Protein AF-A0A0G3HEI2-F1 (afdb_monomer)

Mean predicted aligned error: 4.1 Å

Organism: NCBI:txid1072256

Radius of gyration: 17.7 Å; Cα contacts (8 Å, |Δi|>4): 297; chains: 1; bounding box: 46×32×52 Å

Sequence (220 aa):
MDIRAEVWSPLQNAAVWLTAWLYGHESTDELVDAWRQLGYSTPVEVLAAVRDVELSSPPVVRLVLSGPGHPSGLPGGRREAIVVGERLVLCPEWEVVELDTELPAPEWLSPGDADRLLTEATNRAADLIEATGYRSTALGNPRLTVGTLTDFYGIPGLPSSVPPRAAKLFARADVVAAIIETVTEKMGDHSVDPQLLALWRHIRIARMAGVTYAAVEFAR

Solvent-accessible surface area (backbone atoms only — not comparable to full-atom values): 12373 Å² total; per-residue (Å²): 130,72,64,60,74,61,50,54,61,69,64,56,52,47,46,45,35,50,38,34,35,76,60,64,74,40,51,71,66,58,40,48,53,43,30,43,66,62,72,39,80,76,62,66,66,55,59,50,57,59,67,71,49,68,84,84,61,78,48,33,39,38,50,47,70,38,55,89,98,38,88,52,74,43,75,95,75,47,50,52,35,36,35,43,48,90,39,44,31,38,32,76,94,66,48,76,42,74,58,93,63,85,60,73,82,73,89,81,48,51,51,67,56,29,46,47,53,36,49,54,50,50,52,53,30,49,53,56,45,52,72,73,66,67,80,83,77,82,56,93,54,59,68,60,56,31,47,58,44,27,56,58,68,45,57,76,51,74,56,93,80,58,47,69,65,29,54,53,36,43,54,50,35,36,46,54,31,20,47,50,46,40,39,50,68,74,58,62,50,67,92,56,44,77,48,54,61,65,42,36,59,36,34,46,48,24,50,31,24,19,36,31,49,38,27,43,57,55,73,106

InterPro domains:
  IPR059805 Rv1486c-like protein, C-terminal domain [PF27076] (112-208)
  IPR059812 Rv1486c-like protein, N-terminal domain [PF27075] (14-94)

Structure (mmCIF, N/CA/C/O backbone):
data_AF-A0A0G3HEI2-F1
#
_entry.id   AF-A0A0G3HEI2-F1
#
loop_
_atom_site.group_PDB
_atom_site.id
_atom_site.type_symbol
_atom_site.label_atom_id
_atom_site.label_alt_id
_atom_site.label_comp_id
_atom_site.label_asym_id
_atom_site.label_entity_id
_atom_site.label_seq_id
_atom_site.pdbx_PDB_ins_code
_atom_site.Cartn_x
_atom_site.Cartn_y
_atom_site.Cartn_z
_atom_site.occupancy
_atom_site.B_iso_or_equiv
_atom_site.auth_seq_id
_atom_site.auth_comp_id
_atom_site.auth_asym_id
_atom_site.auth_atom_id
_atom_site.pdbx_PDB_model_num
ATOM 1 N N . MET A 1 1 ? -7.561 -15.287 10.815 1.00 66.19 1 MET A N 1
ATOM 2 C CA . MET A 1 1 ? -7.371 -14.411 9.641 1.00 66.19 1 MET A CA 1
ATOM 3 C C . MET A 1 1 ? -6.230 -13.491 10.000 1.00 66.19 1 MET A C 1
ATOM 5 O O . MET A 1 1 ? -6.292 -12.930 11.081 1.00 66.19 1 MET A O 1
ATOM 9 N N . ASP A 1 2 ? -5.185 -13.415 9.182 1.00 82.31 2 ASP A N 1
ATOM 10 C CA . ASP A 1 2 ? -4.073 -12.498 9.445 1.00 82.31 2 ASP A CA 1
ATOM 11 C C . ASP A 1 2 ? -4.504 -11.079 9.049 1.00 82.31 2 ASP A C 1
ATOM 13 O O . ASP A 1 2 ? -4.571 -10.757 7.864 1.00 82.31 2 ASP A O 1
ATOM 17 N N . ILE A 1 3 ? -4.876 -10.261 10.040 1.00 83.88 3 ILE A N 1
ATOM 18 C CA . ILE A 1 3 ? -5.361 -8.891 9.823 1.00 83.88 3 ILE A CA 1
ATOM 19 C C . ILE A 1 3 ? -4.270 -8.020 9.208 1.00 83.88 3 ILE A C 1
ATOM 21 O O . ILE A 1 3 ? -4.571 -7.163 8.375 1.00 83.88 3 ILE A O 1
ATOM 25 N N . ARG A 1 4 ? -3.003 -8.244 9.575 1.00 86.56 4 ARG A N 1
ATOM 26 C CA . ARG A 1 4 ? -1.889 -7.433 9.082 1.00 86.56 4 ARG A CA 1
ATOM 27 C C . ARG A 1 4 ? -1.785 -7.525 7.564 1.00 86.56 4 ARG A C 1
ATOM 29 O O . ARG A 1 4 ? -1.674 -6.494 6.906 1.00 86.56 4 ARG A O 1
ATOM 36 N N . ALA A 1 5 ? -1.925 -8.731 7.017 1.00 85.94 5 ALA A N 1
ATOM 37 C CA . ALA A 1 5 ? -1.907 -8.982 5.576 1.00 85.94 5 ALA A CA 1
ATOM 38 C C . ALA A 1 5 ? -3.051 -8.286 4.798 1.00 85.94 5 ALA A C 1
ATOM 40 O O . ALA A 1 5 ? -3.003 -8.201 3.573 1.00 85.94 5 ALA A O 1
ATOM 41 N N . GLU A 1 6 ? -4.090 -7.784 5.475 1.00 88.00 6 GLU A N 1
ATOM 42 C CA . GLU A 1 6 ? -5.213 -7.068 4.848 1.00 88.00 6 GLU A CA 1
ATOM 43 C C . GLU A 1 6 ? -5.008 -5.548 4.786 1.00 88.00 6 GLU A C 1
ATOM 45 O O . GLU A 1 6 ? -5.611 -4.869 3.945 1.00 88.00 6 GLU A O 1
ATOM 50 N N . VAL A 1 7 ? -4.182 -5.009 5.689 1.00 86.62 7 VAL A N 1
ATOM 51 C CA . VAL A 1 7 ? -4.026 -3.562 5.923 1.00 86.62 7 VAL A CA 1
ATOM 52 C C . VAL A 1 7 ? -2.621 -3.044 5.612 1.00 86.62 7 VAL A C 1
ATOM 54 O O . VAL A 1 7 ? -2.426 -1.839 5.414 1.00 86.62 7 VAL A O 1
ATOM 57 N N . TRP A 1 8 ? -1.637 -3.933 5.524 1.00 90.31 8 TRP A N 1
ATOM 58 C CA . TRP A 1 8 ? -0.253 -3.585 5.247 1.00 90.31 8 TRP A CA 1
ATOM 59 C C . TRP A 1 8 ? 0.367 -4.525 4.213 1.00 90.31 8 TRP A C 1
ATOM 61 O O . TRP A 1 8 ? 0.097 -5.722 4.196 1.00 90.31 8 TRP A O 1
ATOM 71 N N . SER A 1 9 ? 1.196 -3.944 3.345 1.00 91.62 9 SER A N 1
ATOM 72 C CA . SER A 1 9 ? 1.938 -4.650 2.305 1.00 91.62 9 SER A CA 1
ATOM 73 C C . SER A 1 9 ? 3.339 -4.037 2.192 1.00 91.62 9 SER A C 1
ATOM 75 O O . SER A 1 9 ? 3.450 -2.866 1.802 1.00 91.62 9 SER A O 1
ATOM 77 N N . PRO A 1 10 ? 4.415 -4.794 2.486 1.00 92.81 10 PRO A N 1
ATOM 78 C CA . PRO A 1 10 ? 5.785 -4.326 2.277 1.00 92.81 10 PRO A CA 1
ATOM 79 C C . PRO A 1 10 ? 6.090 -4.114 0.788 1.00 92.81 10 PRO A C 1
ATOM 81 O O . PRO A 1 10 ? 6.984 -3.341 0.434 1.00 92.81 10 PRO A O 1
ATOM 84 N N . LEU A 1 11 ? 5.313 -4.748 -0.099 1.00 94.56 11 LEU A N 1
ATOM 85 C CA . LEU A 1 11 ? 5.426 -4.595 -1.545 1.00 94.56 11 LEU A CA 1
ATOM 86 C C . LEU A 1 11 ? 5.140 -3.157 -2.009 1.00 94.56 11 LEU A C 1
ATOM 88 O O . LEU A 1 11 ? 5.678 -2.730 -3.028 1.00 94.56 11 LEU A O 1
ATOM 92 N N . GLN A 1 12 ? 4.379 -2.369 -1.235 1.00 95.50 12 GLN A N 1
ATOM 93 C CA . GLN A 1 12 ? 4.238 -0.930 -1.478 1.00 95.50 12 GLN A CA 1
ATOM 94 C C . GLN A 1 12 ? 5.598 -0.229 -1.473 1.00 95.50 12 GLN A C 1
ATOM 96 O O . GLN A 1 12 ? 5.935 0.454 -2.438 1.00 95.50 12 GLN A O 1
ATOM 101 N N . ASN A 1 13 ? 6.371 -0.377 -0.393 1.00 95.38 13 ASN A N 1
ATOM 102 C CA . ASN A 1 13 ? 7.662 0.296 -0.269 1.00 95.38 13 ASN A CA 1
ATOM 103 C C . ASN A 1 13 ? 8.621 -0.238 -1.335 1.00 95.38 13 ASN A C 1
ATOM 105 O O . ASN A 1 13 ? 9.282 0.553 -2.006 1.00 95.38 13 ASN A O 1
ATOM 109 N N . ALA A 1 14 ? 8.614 -1.554 -1.569 1.00 95.94 14 ALA A N 1
ATOM 110 C CA . ALA A 1 14 ? 9.405 -2.172 -2.626 1.00 95.94 14 ALA A CA 1
ATOM 111 C C . ALA A 1 14 ? 9.105 -1.572 -4.012 1.00 95.94 14 ALA A C 1
ATOM 113 O O . ALA A 1 14 ? 10.042 -1.304 -4.761 1.00 95.94 14 ALA A O 1
ATOM 114 N N . ALA A 1 15 ? 7.834 -1.294 -4.328 1.00 96.75 15 ALA A N 1
ATOM 115 C CA . ALA A 1 15 ? 7.426 -0.661 -5.581 1.00 96.75 15 ALA A CA 1
ATOM 116 C C . ALA A 1 15 ? 7.916 0.787 -5.704 1.00 96.75 15 ALA A C 1
ATOM 118 O O . ALA A 1 15 ? 8.363 1.192 -6.777 1.00 96.75 15 ALA A O 1
ATOM 119 N N . VAL A 1 16 ? 7.867 1.575 -4.624 1.00 97.25 16 VAL A N 1
ATOM 120 C CA . VAL A 1 16 ? 8.377 2.959 -4.643 1.00 97.25 16 VAL A CA 1
ATOM 121 C C . VAL A 1 16 ? 9.889 2.967 -4.872 1.00 97.25 16 VAL A C 1
ATOM 123 O O . VAL A 1 16 ? 10.357 3.701 -5.740 1.00 97.25 16 VAL A O 1
ATOM 126 N N . TRP A 1 17 ? 10.632 2.111 -4.163 1.00 97.50 17 TRP A N 1
ATOM 127 C CA . TRP A 1 17 ? 12.075 1.933 -4.358 1.00 97.50 17 TRP A CA 1
ATOM 128 C C . TRP A 1 17 ? 12.414 1.471 -5.779 1.00 97.50 17 TRP A C 1
ATOM 130 O O . TRP A 1 17 ? 13.275 2.069 -6.422 1.00 97.50 17 TRP A O 1
ATOM 140 N N . LEU A 1 18 ? 11.691 0.475 -6.305 1.00 96.38 18 LEU A N 1
ATOM 141 C CA . LEU A 1 18 ? 11.867 -0.001 -7.681 1.00 96.38 18 LEU A CA 1
ATOM 142 C C . LEU A 1 18 ? 11.698 1.131 -8.688 1.00 96.38 18 LEU A C 1
ATOM 144 O O . LEU A 1 18 ? 12.471 1.248 -9.634 1.00 96.38 18 LEU A O 1
ATOM 148 N N . THR A 1 19 ? 10.678 1.962 -8.486 1.00 95.94 19 THR A N 1
ATOM 149 C CA . THR A 1 19 ? 10.373 3.035 -9.427 1.00 95.94 19 THR A CA 1
ATOM 150 C C . THR A 1 19 ? 11.408 4.150 -9.369 1.00 95.94 19 THR A C 1
ATOM 152 O O . THR A 1 19 ? 11.822 4.646 -10.413 1.00 95.94 19 THR A O 1
ATOM 155 N N . ALA A 1 20 ? 11.860 4.518 -8.169 1.00 96.75 20 ALA A N 1
ATOM 156 C CA . ALA A 1 20 ? 12.921 5.503 -7.995 1.00 96.75 20 ALA A CA 1
ATOM 157 C C . ALA A 1 20 ? 14.222 5.042 -8.679 1.00 96.75 20 ALA A C 1
ATOM 159 O O . ALA A 1 20 ? 14.828 5.808 -9.427 1.00 96.75 20 ALA A O 1
ATOM 160 N N . TRP A 1 21 ? 14.594 3.768 -8.515 1.00 96.56 21 TRP A N 1
ATOM 161 C CA . TRP A 1 21 ? 15.732 3.156 -9.207 1.00 96.56 21 TRP A CA 1
ATOM 162 C C . TRP A 1 21 ? 15.560 3.115 -10.730 1.00 96.56 21 TRP A C 1
ATOM 164 O O . TRP A 1 21 ? 16.489 3.458 -11.462 1.00 96.56 21 TRP A O 1
ATOM 174 N N . LEU A 1 22 ? 14.375 2.738 -11.224 1.00 95.06 22 LEU A N 1
ATOM 175 C CA . LEU A 1 22 ? 14.096 2.632 -12.661 1.00 95.06 22 LEU A CA 1
ATOM 176 C C . LEU A 1 22 ? 14.289 3.971 -13.388 1.00 95.06 22 LEU A C 1
ATOM 178 O O . LEU A 1 22 ? 14.790 3.994 -14.509 1.00 95.06 22 LEU A O 1
ATOM 182 N N . TYR A 1 23 ? 13.939 5.078 -12.731 1.00 94.38 23 TYR A N 1
ATOM 183 C CA . TYR A 1 23 ? 14.140 6.435 -13.247 1.00 94.38 23 TYR A CA 1
ATOM 184 C C . TYR A 1 23 ? 15.470 7.078 -12.813 1.00 94.38 23 TYR A C 1
ATOM 186 O O . TYR A 1 23 ? 15.709 8.245 -13.110 1.00 94.38 23 TYR A O 1
ATOM 194 N N . GLY A 1 24 ? 16.358 6.333 -12.148 1.00 94.81 24 GLY A N 1
ATOM 195 C CA . GLY A 1 24 ? 17.711 6.782 -11.809 1.00 94.81 24 GLY A CA 1
ATOM 196 C C . GLY A 1 24 ? 17.813 7.754 -10.629 1.00 94.81 24 GLY A C 1
ATOM 197 O O . GLY A 1 24 ? 18.844 8.409 -10.487 1.00 94.81 24 GLY A O 1
ATOM 198 N N . HIS A 1 25 ? 16.783 7.852 -9.784 1.00 96.50 25 HIS A N 1
ATOM 199 C CA . HIS A 1 25 ? 16.820 8.655 -8.552 1.00 96.50 25 HIS A CA 1
ATOM 200 C C . HIS A 1 25 ? 17.574 7.968 -7.409 1.00 96.50 25 HIS A C 1
ATOM 202 O O . HIS A 1 25 ? 17.993 8.642 -6.476 1.00 96.50 25 HIS A O 1
ATOM 208 N N . GLU A 1 26 ? 17.742 6.648 -7.478 1.00 96.56 26 GLU A N 1
ATOM 209 C CA . GLU A 1 26 ? 18.427 5.835 -6.468 1.00 96.56 26 GLU A CA 1
ATOM 210 C C . GLU A 1 26 ? 19.352 4.821 -7.160 1.00 96.56 26 GLU A C 1
ATOM 212 O O . GLU A 1 26 ? 19.091 4.372 -8.285 1.00 96.56 26 GLU A O 1
ATOM 217 N N . SER A 1 27 ? 20.443 4.447 -6.499 1.00 96.50 27 SER A N 1
ATOM 218 C CA . SER A 1 27 ? 21.388 3.446 -7.001 1.00 96.50 27 SER A CA 1
ATOM 219 C C . SER A 1 27 ? 20.845 2.013 -6.887 1.00 96.50 27 SER A C 1
ATOM 221 O O . SER A 1 27 ? 19.905 1.727 -6.145 1.00 96.50 27 SER A O 1
ATOM 223 N N . THR A 1 28 ? 21.449 1.069 -7.623 1.00 96.00 28 THR A N 1
ATOM 224 C CA . THR A 1 28 ? 21.109 -0.359 -7.476 1.00 96.00 28 THR A CA 1
ATOM 225 C C . THR A 1 28 ? 21.399 -0.865 -6.062 1.00 96.00 28 THR A C 1
ATOM 227 O O . THR A 1 28 ? 20.627 -1.668 -5.547 1.00 96.00 28 THR A O 1
ATOM 230 N N . ASP A 1 29 ? 22.473 -0.387 -5.428 1.00 95.81 29 ASP A N 1
ATOM 231 C CA . ASP A 1 29 ? 22.846 -0.801 -4.072 1.00 95.81 29 ASP A CA 1
ATOM 232 C C . ASP A 1 29 ? 21.796 -0.341 -3.048 1.00 95.81 29 ASP A C 1
ATOM 234 O O . ASP A 1 29 ? 21.349 -1.142 -2.230 1.00 95.81 29 ASP A O 1
ATOM 238 N N . GLU A 1 30 ? 21.309 0.901 -3.156 1.00 96.06 30 GLU A N 1
ATOM 239 C CA . GLU A 1 30 ? 20.231 1.423 -2.300 1.00 96.06 30 GLU A CA 1
ATOM 240 C C . GLU A 1 30 ? 18.920 0.645 -2.476 1.00 96.06 30 GLU A C 1
ATOM 242 O O . GLU A 1 30 ? 18.260 0.315 -1.487 1.00 96.06 30 GLU A O 1
ATOM 247 N N . LEU A 1 31 ? 18.562 0.286 -3.715 1.00 95.75 31 LEU A N 1
ATOM 248 C CA . LEU A 1 31 ? 17.403 -0.567 -3.991 1.00 95.75 31 LEU A CA 1
ATOM 249 C C . LEU A 1 31 ? 17.536 -1.940 -3.314 1.00 95.75 31 LEU A C 1
ATOM 251 O O . LEU A 1 31 ? 16.607 -2.387 -2.637 1.00 95.75 31 LEU A O 1
ATOM 255 N N . VAL A 1 32 ? 18.678 -2.607 -3.502 1.00 95.06 32 VAL A N 1
ATOM 256 C CA . VAL A 1 32 ? 18.955 -3.938 -2.938 1.00 95.06 32 VAL A CA 1
ATOM 257 C C . VAL A 1 32 ? 18.913 -3.890 -1.412 1.00 95.06 32 VAL A C 1
ATOM 259 O O . VAL A 1 32 ? 18.291 -4.750 -0.784 1.00 95.06 32 VAL A O 1
ATOM 262 N N . ASP A 1 33 ? 19.525 -2.876 -0.802 1.00 95.25 33 ASP A N 1
ATOM 263 C CA . ASP A 1 33 ? 19.529 -2.703 0.649 1.00 95.25 33 ASP A CA 1
ATOM 264 C C . ASP A 1 33 ? 18.121 -2.446 1.197 1.00 95.25 33 ASP A C 1
ATOM 266 O O . ASP A 1 33 ? 17.742 -3.022 2.224 1.00 95.25 33 ASP A O 1
ATOM 270 N N . ALA A 1 34 ? 17.312 -1.638 0.508 1.00 95.12 34 ALA A N 1
ATOM 271 C CA . ALA A 1 34 ? 15.924 -1.396 0.887 1.00 95.12 34 ALA A CA 1
ATOM 272 C C . ALA A 1 34 ? 15.070 -2.671 0.791 1.00 95.12 34 ALA A C 1
ATOM 274 O O . ALA A 1 34 ? 14.344 -3.009 1.729 1.00 95.12 34 ALA A O 1
ATOM 275 N N . TRP A 1 35 ? 15.176 -3.422 -0.307 1.00 94.81 35 TRP A N 1
ATOM 276 C CA . TRP A 1 35 ? 14.466 -4.694 -0.476 1.00 94.81 35 TRP A CA 1
ATOM 277 C C . TRP A 1 35 ? 14.886 -5.731 0.563 1.00 94.81 35 TRP A C 1
ATOM 279 O O . TRP A 1 35 ? 14.029 -6.403 1.139 1.00 94.81 35 TRP A O 1
ATOM 289 N N . ARG A 1 36 ? 16.177 -5.797 0.891 1.00 93.50 36 ARG A N 1
ATOM 290 C CA . ARG A 1 36 ? 16.693 -6.670 1.947 1.00 93.50 36 ARG A CA 1
ATOM 291 C C . ARG A 1 36 ? 16.104 -6.339 3.314 1.00 93.50 36 ARG A C 1
ATOM 293 O O . ARG A 1 36 ? 15.750 -7.251 4.059 1.00 93.50 36 ARG A O 1
ATOM 300 N N . GLN A 1 37 ? 15.976 -5.057 3.649 1.00 93.38 37 GLN A N 1
ATOM 301 C CA . GLN A 1 37 ? 15.348 -4.619 4.901 1.00 93.38 37 GLN A CA 1
ATOM 302 C C . GLN A 1 37 ? 13.843 -4.921 4.951 1.00 93.38 37 GLN A C 1
ATOM 304 O O . GLN A 1 37 ? 13.315 -5.176 6.030 1.00 93.38 37 GLN A O 1
ATOM 309 N N . LEU A 1 38 ? 13.167 -4.962 3.797 1.00 91.62 38 LEU A N 1
ATOM 310 C CA . LEU A 1 38 ? 11.781 -5.434 3.667 1.00 91.62 38 LEU A CA 1
ATOM 311 C C . LEU A 1 38 ? 11.645 -6.965 3.756 1.00 91.62 38 LEU A C 1
ATOM 313 O O . LEU A 1 38 ? 10.527 -7.475 3.755 1.00 91.62 38 LEU A O 1
ATOM 317 N N . 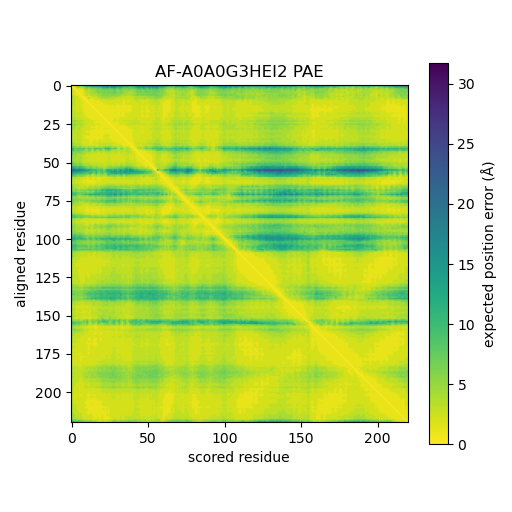GLY A 1 39 ? 12.759 -7.698 3.848 1.00 91.62 39 GLY A N 1
ATOM 318 C CA . GLY A 1 39 ? 12.783 -9.159 3.915 1.00 91.62 39 GLY A CA 1
ATOM 319 C C . GLY A 1 39 ? 12.813 -9.853 2.553 1.00 91.62 39 GLY A C 1
ATOM 320 O O . GLY A 1 39 ? 12.701 -11.077 2.497 1.00 91.62 39 GLY A O 1
ATOM 321 N N . TYR A 1 40 ? 12.994 -9.108 1.463 1.00 91.00 40 TYR A N 1
ATOM 322 C CA . TYR A 1 40 ? 13.071 -9.663 0.120 1.00 91.00 40 TYR A CA 1
ATOM 323 C C . TYR A 1 40 ? 14.514 -9.980 -0.294 1.00 91.00 40 TYR A C 1
ATOM 325 O O . TYR A 1 40 ? 15.468 -9.314 0.110 1.00 91.00 40 TYR A O 1
ATOM 333 N N . SER A 1 41 ? 14.681 -10.995 -1.145 1.00 88.19 41 SER A N 1
ATOM 334 C CA . SER A 1 41 ? 15.925 -11.191 -1.899 1.00 88.19 41 SER A CA 1
ATOM 335 C C . SER A 1 41 ? 16.039 -10.134 -3.010 1.00 88.19 41 SER A C 1
ATOM 337 O O . SER A 1 41 ? 15.191 -9.256 -3.133 1.00 88.19 41 SER A O 1
ATOM 339 N N . THR A 1 42 ? 17.094 -10.149 -3.820 1.00 84.94 42 THR A N 1
ATOM 340 C CA . THR A 1 42 ? 17.148 -9.317 -5.036 1.00 84.94 42 THR A CA 1
ATOM 341 C C . THR A 1 42 ? 17.865 -10.093 -6.137 1.00 84.94 42 THR A C 1
ATOM 343 O O . THR A 1 42 ? 19.076 -9.944 -6.304 1.00 84.94 42 THR A O 1
ATOM 346 N N . PRO A 1 43 ? 17.162 -11.005 -6.831 1.00 88.12 43 PRO A N 1
ATOM 347 C CA . PRO A 1 43 ? 17.752 -11.746 -7.938 1.00 88.12 43 PRO A CA 1
ATOM 348 C C . PRO A 1 43 ? 18.096 -10.790 -9.087 1.00 88.12 43 PRO A C 1
ATOM 350 O O . 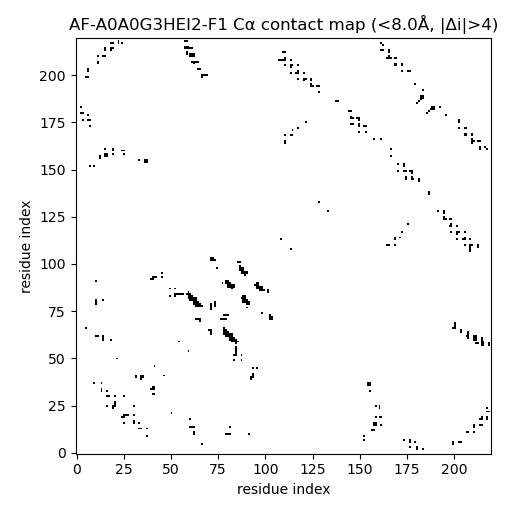PRO A 1 43 ? 17.297 -9.934 -9.474 1.00 88.12 43 PRO A O 1
ATOM 353 N N . VAL A 1 44 ? 19.305 -10.931 -9.632 1.00 89.69 44 VAL A N 1
ATOM 354 C CA . VAL A 1 44 ? 19.828 -10.064 -10.703 1.00 89.69 44 VAL A CA 1
ATOM 355 C C . VAL A 1 44 ? 18.961 -10.167 -11.958 1.00 89.69 44 VAL A C 1
ATOM 357 O O . VAL A 1 44 ? 18.761 -9.180 -12.663 1.00 89.69 44 VAL A O 1
ATOM 360 N N . GLU A 1 45 ? 18.395 -11.345 -12.200 1.00 91.31 45 GLU A N 1
ATOM 361 C CA . GLU A 1 45 ? 17.517 -11.652 -13.325 1.00 91.31 45 GLU A CA 1
ATOM 362 C C . GLU A 1 45 ? 16.252 -10.789 -13.309 1.00 91.31 45 GLU A C 1
ATOM 364 O O . GLU A 1 45 ? 15.761 -10.397 -14.363 1.00 91.31 45 GLU A O 1
ATOM 369 N N . VAL A 1 46 ? 15.752 -10.436 -12.122 1.00 92.19 46 VAL A N 1
ATOM 370 C CA . VAL A 1 46 ? 14.553 -9.601 -11.977 1.00 92.19 46 VAL A CA 1
ATOM 371 C C . VAL A 1 46 ? 14.863 -8.150 -12.300 1.00 92.19 46 VAL A C 1
ATOM 373 O O . VAL A 1 46 ? 14.098 -7.508 -13.012 1.00 92.19 46 VAL A O 1
ATOM 376 N N . LEU A 1 47 ? 16.014 -7.643 -11.857 1.00 93.69 47 LEU A N 1
ATOM 377 C CA . LEU A 1 47 ? 16.457 -6.299 -12.232 1.00 93.69 47 LEU A CA 1
ATOM 378 C C . LEU A 1 47 ? 16.733 -6.197 -13.738 1.00 93.69 47 LEU A C 1
ATOM 380 O O . LEU A 1 47 ? 16.402 -5.182 -14.350 1.00 93.69 47 LEU A O 1
ATOM 384 N N . ALA A 1 48 ? 17.308 -7.242 -14.339 1.00 92.06 48 ALA A N 1
ATOM 385 C CA . ALA A 1 48 ? 17.501 -7.320 -15.784 1.00 92.06 48 ALA A CA 1
ATOM 386 C C . ALA A 1 48 ? 16.155 -7.317 -16.525 1.00 92.06 48 ALA A C 1
ATOM 388 O O . ALA A 1 48 ? 15.944 -6.465 -17.384 1.00 92.06 48 ALA A O 1
ATOM 389 N N . ALA A 1 49 ? 15.213 -8.174 -16.118 1.00 92.06 49 ALA A N 1
ATOM 390 C CA . ALA A 1 49 ? 13.880 -8.242 -16.714 1.00 92.06 49 ALA A CA 1
ATOM 391 C C . AL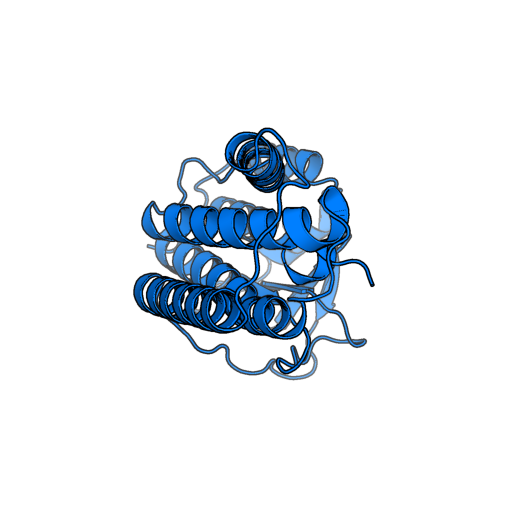A A 1 49 ? 13.130 -6.905 -16.624 1.00 92.06 49 ALA A C 1
ATOM 393 O O . ALA A 1 49 ? 12.493 -6.495 -17.588 1.00 92.06 49 ALA A O 1
ATOM 394 N N . VAL A 1 50 ? 13.232 -6.196 -15.495 1.00 93.19 50 VAL A N 1
ATOM 395 C CA . VAL A 1 50 ? 12.632 -4.862 -15.332 1.00 93.19 50 VAL A CA 1
ATOM 396 C C . VAL A 1 50 ? 13.261 -3.834 -16.276 1.00 93.19 50 VAL A C 1
ATOM 398 O O . VAL A 1 50 ? 12.540 -2.999 -16.815 1.00 93.19 50 VAL A O 1
ATOM 401 N N . ARG A 1 51 ? 14.582 -3.876 -16.492 1.00 90.88 51 ARG A N 1
ATOM 402 C CA . ARG A 1 51 ? 15.272 -2.948 -17.409 1.00 90.88 51 ARG A CA 1
ATOM 403 C C . ARG A 1 51 ? 14.945 -3.183 -18.877 1.00 90.88 51 ARG A C 1
ATOM 405 O O . ARG A 1 51 ? 15.024 -2.235 -19.652 1.00 90.88 51 ARG A O 1
ATOM 412 N N . ASP A 1 52 ? 14.586 -4.408 -19.239 1.00 90.25 52 ASP A N 1
ATOM 413 C CA . ASP A 1 52 ? 14.205 -4.758 -20.607 1.00 90.25 52 ASP A CA 1
ATOM 414 C C . ASP A 1 52 ? 12.771 -4.310 -20.956 1.00 90.25 52 ASP A C 1
ATOM 416 O O . ASP A 1 52 ? 12.372 -4.367 -22.121 1.00 90.25 52 ASP A O 1
ATOM 420 N N . VAL A 1 53 ? 11.988 -3.833 -19.978 1.00 88.56 53 VAL A N 1
ATOM 421 C CA . VAL A 1 53 ? 10.638 -3.302 -20.215 1.00 88.56 53 VAL A CA 1
ATOM 422 C C . VAL A 1 53 ? 10.701 -1.938 -20.901 1.00 88.56 53 VAL A C 1
ATOM 424 O O . VAL A 1 53 ? 11.363 -1.008 -20.440 1.00 88.56 53 VAL A O 1
ATOM 427 N N . GLU A 1 54 ? 9.931 -1.786 -21.979 1.00 84.38 54 GLU A N 1
ATOM 428 C CA . G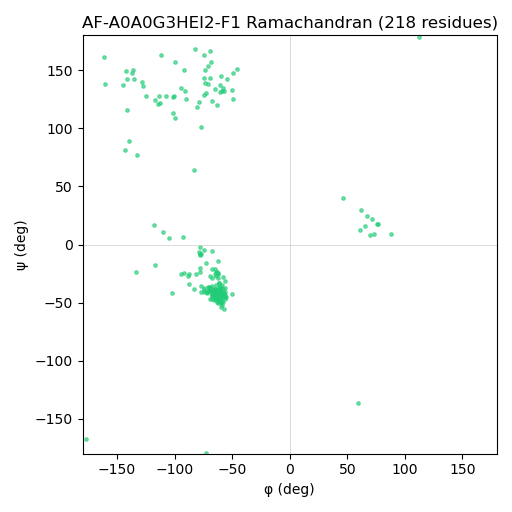LU A 1 54 ? 9.770 -0.506 -22.664 1.00 84.38 54 GLU A CA 1
ATOM 429 C C . GLU A 1 54 ? 9.008 0.506 -21.791 1.00 84.38 54 GLU A C 1
ATOM 431 O O . GLU A 1 54 ? 7.873 0.278 -21.365 1.00 84.38 54 GLU A O 1
ATOM 436 N N . LEU A 1 55 ? 9.627 1.664 -21.548 1.00 81.69 55 LEU A N 1
ATOM 437 C CA . LEU A 1 55 ? 9.049 2.770 -20.781 1.00 81.69 55 LEU A CA 1
ATOM 438 C C . LEU A 1 55 ? 8.153 3.633 -21.687 1.00 81.69 55 LEU A C 1
ATOM 440 O O . LEU A 1 55 ? 8.464 4.787 -21.972 1.00 81.69 55 LEU A O 1
ATOM 444 N N . SER A 1 56 ? 7.064 3.057 -22.195 1.00 72.69 56 SER A N 1
ATOM 445 C CA . SER A 1 56 ? 6.223 3.692 -23.219 1.00 72.69 56 SER A CA 1
ATOM 446 C C . SER A 1 56 ? 5.351 4.835 -22.673 1.00 72.69 56 SER A C 1
ATOM 448 O O . SER A 1 56 ? 5.193 5.857 -23.345 1.00 72.69 56 SER A O 1
ATOM 450 N N . SER A 1 57 ? 4.776 4.706 -21.465 1.00 73.69 57 SER A N 1
ATOM 451 C CA . SER A 1 57 ? 3.971 5.754 -20.806 1.00 73.69 57 SER A CA 1
ATOM 452 C C . SER A 1 57 ? 3.838 5.563 -19.284 1.00 73.69 57 SER A C 1
ATOM 454 O O . SER A 1 57 ? 3.603 4.445 -18.823 1.00 73.69 57 SER A O 1
ATOM 456 N N . PRO A 1 58 ? 3.944 6.635 -18.470 1.00 78.12 58 PRO A N 1
ATOM 457 C CA . PRO A 1 58 ? 3.746 6.543 -17.031 1.00 78.12 58 PRO A CA 1
ATOM 458 C C . PRO A 1 58 ? 2.260 6.369 -16.645 1.00 78.12 58 PRO A C 1
ATOM 460 O O . PRO A 1 58 ? 1.380 6.915 -17.312 1.00 78.12 58 PRO A O 1
ATOM 463 N N . PRO A 1 59 ? 1.971 5.693 -15.516 1.00 84.06 59 PRO A N 1
ATOM 464 C CA . PRO A 1 59 ? 2.945 5.058 -14.631 1.00 84.06 59 PRO A CA 1
ATOM 465 C C .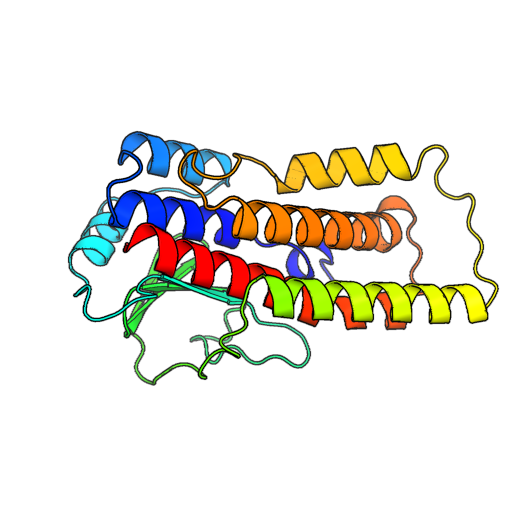 PRO A 1 59 ? 3.424 3.714 -15.186 1.00 84.06 59 PRO A C 1
ATOM 467 O O . PRO A 1 59 ? 2.638 2.785 -15.351 1.00 84.06 59 PRO A O 1
ATOM 470 N N . VAL A 1 60 ? 4.740 3.594 -15.378 1.00 89.44 60 VAL A N 1
ATOM 471 C CA . VAL A 1 60 ? 5.366 2.323 -15.759 1.00 89.44 60 VAL A CA 1
ATOM 472 C C . VAL A 1 60 ? 5.259 1.320 -14.617 1.00 89.44 60 VAL A C 1
ATOM 474 O O . VAL A 1 60 ? 5.067 0.141 -14.859 1.00 89.44 60 VAL A O 1
ATOM 477 N N . VAL A 1 61 ? 5.358 1.773 -13.368 1.00 93.94 61 VAL A N 1
ATOM 478 C CA . VAL A 1 61 ? 5.239 0.900 -12.200 1.00 93.94 61 VAL A CA 1
ATOM 479 C C . VAL A 1 61 ? 3.905 1.145 -11.509 1.00 93.94 61 VAL A C 1
ATOM 481 O O . VAL A 1 61 ? 3.566 2.279 -11.165 1.00 93.94 61 VAL A O 1
ATOM 484 N N . ARG A 1 62 ? 3.150 0.072 -11.270 1.00 93.75 62 ARG A N 1
ATOM 485 C CA . ARG A 1 62 ? 1.891 0.092 -10.518 1.00 93.75 62 ARG A CA 1
ATOM 486 C C . ARG A 1 62 ? 1.916 -0.963 -9.426 1.00 93.75 62 ARG A C 1
ATOM 488 O O . ARG A 1 62 ? 2.352 -2.085 -9.649 1.00 93.75 62 ARG A O 1
ATOM 495 N N . LEU A 1 63 ? 1.383 -0.617 -8.260 1.00 95.19 63 LEU A N 1
ATOM 496 C CA . LEU A 1 63 ? 1.081 -1.588 -7.214 1.00 95.19 63 LEU A CA 1
ATOM 497 C C . LEU A 1 63 ? -0.354 -2.082 -7.397 1.00 95.19 63 LEU A C 1
ATOM 499 O O . LEU A 1 63 ? -1.270 -1.268 -7.523 1.00 95.19 63 LEU A O 1
ATOM 503 N N . VAL A 1 64 ? -0.550 -3.395 -7.357 1.00 94.12 64 VAL A N 1
ATOM 504 C CA . VAL A 1 64 ? -1.871 -4.025 -7.341 1.00 94.12 64 VAL A CA 1
ATOM 505 C C . VAL A 1 64 ? -2.055 -4.691 -5.990 1.00 94.12 64 VAL A C 1
ATOM 507 O O . VAL A 1 64 ? -1.271 -5.560 -5.628 1.00 94.12 64 VAL A O 1
ATOM 510 N N . LEU A 1 65 ? -3.095 -4.297 -5.258 1.00 93.44 65 LEU A N 1
ATOM 511 C CA . LEU A 1 65 ? -3.503 -4.915 -3.998 1.00 93.44 65 LEU A CA 1
ATOM 512 C C . LEU A 1 65 ? -4.967 -5.342 -4.106 1.00 93.44 65 LEU A C 1
ATOM 514 O O . LEU A 1 65 ? -5.839 -4.525 -4.400 1.00 93.44 65 LEU A O 1
ATOM 518 N N . SER A 1 66 ? -5.260 -6.599 -3.793 1.00 90.62 66 SER A N 1
ATOM 519 C CA . SER A 1 66 ? -6.627 -7.117 -3.699 1.00 90.62 66 SER A CA 1
ATOM 520 C C . SER A 1 66 ? -7.024 -7.469 -2.279 1.00 90.62 66 SER A C 1
ATOM 522 O O . SER A 1 66 ? -6.216 -7.635 -1.365 1.00 90.62 66 SER A O 1
ATOM 524 N N . GLY A 1 67 ? -8.329 -7.589 -2.106 1.00 87.75 67 GLY A N 1
ATOM 525 C CA . GLY A 1 67 ? -8.932 -8.077 -0.885 1.00 87.75 67 GLY A CA 1
ATOM 526 C C . GLY A 1 67 ? -10.442 -8.164 -1.048 1.00 87.75 67 GLY A C 1
ATOM 527 O O . GLY A 1 67 ? -10.956 -8.030 -2.165 1.00 87.75 67 GLY A O 1
ATOM 528 N N . PRO A 1 68 ? -11.173 -8.348 0.059 1.00 83.44 68 PRO A N 1
ATOM 529 C CA . PRO A 1 68 ? -12.626 -8.421 0.031 1.00 83.44 68 PRO A CA 1
ATOM 530 C C . PRO A 1 68 ? -13.246 -7.253 -0.753 1.00 83.44 68 PRO A C 1
ATOM 532 O O . PRO A 1 68 ? -12.937 -6.085 -0.498 1.00 83.44 68 PRO A O 1
ATOM 535 N N . GLY A 1 69 ? -14.081 -7.582 -1.745 1.00 76.88 69 GLY A N 1
ATOM 536 C CA . GLY A 1 69 ? -14.780 -6.610 -2.595 1.00 76.88 69 GLY A CA 1
ATOM 537 C C . GLY A 1 69 ? -13.919 -5.871 -3.631 1.00 76.88 69 GLY A C 1
ATOM 538 O O . GLY A 1 69 ? -14.415 -4.924 -4.234 1.00 76.88 69 GLY A O 1
ATOM 539 N N . HIS A 1 70 ? -12.655 -6.259 -3.840 1.00 79.12 70 HIS A N 1
ATOM 540 C CA . HIS A 1 70 ? -11.751 -5.625 -4.810 1.00 79.12 70 HIS A CA 1
ATOM 541 C C . HIS A 1 70 ? -10.904 -6.694 -5.539 1.00 79.12 70 HIS A C 1
ATOM 543 O O . HIS A 1 70 ? -9.833 -7.055 -5.040 1.00 79.12 70 HIS A O 1
ATOM 549 N N . PRO A 1 71 ? -11.377 -7.249 -6.675 1.00 78.88 71 PRO A N 1
ATOM 550 C CA . PRO A 1 71 ? -10.637 -8.265 -7.427 1.00 78.88 71 PRO A CA 1
ATOM 551 C C . PRO A 1 71 ? -9.406 -7.659 -8.119 1.00 78.88 71 PRO A C 1
ATOM 553 O O . PRO A 1 71 ? -9.498 -6.579 -8.692 1.00 78.88 71 PRO A O 1
ATOM 556 N N . SER A 1 72 ? -8.263 -8.354 -8.087 1.00 81.06 72 SER A N 1
ATOM 557 C CA . SER A 1 72 ? -7.017 -7.892 -8.727 1.00 81.06 72 SER A CA 1
ATOM 558 C C . SER A 1 72 ? -6.867 -8.321 -10.186 1.00 81.06 72 SER A C 1
ATOM 560 O O . SER A 1 72 ? -6.145 -7.668 -10.926 1.00 81.06 72 SER A O 1
ATOM 562 N N . GLY A 1 73 ? -7.479 -9.440 -10.590 1.00 83.31 73 GLY A N 1
ATOM 563 C CA . GLY A 1 73 ? -7.185 -10.085 -11.876 1.00 83.31 73 GLY A CA 1
ATOM 564 C C . GLY A 1 73 ? -5.794 -10.734 -11.945 1.00 83.31 73 GLY A C 1
ATOM 565 O O . GLY A 1 73 ? -5.389 -11.174 -13.016 1.00 83.31 73 GLY A O 1
ATOM 566 N N . LEU A 1 74 ? -5.063 -10.807 -10.824 1.00 87.50 74 LEU A N 1
ATOM 567 C CA . LEU A 1 74 ? -3.717 -11.375 -10.803 1.00 87.50 74 LEU A CA 1
ATOM 568 C C . LEU A 1 74 ? -3.737 -12.899 -11.025 1.00 87.50 74 LEU A C 1
ATOM 570 O O . LEU A 1 74 ? -4.618 -13.591 -10.493 1.00 87.50 74 LEU A O 1
ATOM 574 N N . PRO A 1 75 ? -2.738 -13.450 -11.741 1.00 82.62 75 PRO A N 1
ATOM 575 C CA . PRO A 1 75 ? -2.616 -14.885 -11.969 1.00 82.62 75 PRO A CA 1
ATOM 576 C C . PRO A 1 75 ? -2.619 -15.685 -10.665 1.00 82.62 75 PRO A C 1
ATOM 578 O O . PRO A 1 75 ? -2.030 -15.274 -9.663 1.00 82.62 75 PRO A O 1
ATOM 581 N N . GLY A 1 76 ? -3.261 -16.854 -10.675 1.00 83.00 76 GLY A N 1
ATOM 582 C CA . GLY A 1 76 ? -3.270 -17.772 -9.529 1.00 83.00 76 GLY A CA 1
ATOM 583 C C . GLY A 1 76 ? -3.987 -17.247 -8.279 1.00 83.00 76 GLY A C 1
ATOM 584 O O . GLY A 1 76 ? -3.778 -17.791 -7.200 1.00 83.00 76 GLY A O 1
ATOM 585 N N . GLY A 1 77 ? -4.806 -16.193 -8.394 1.00 82.56 77 GLY A N 1
ATOM 586 C CA . GLY A 1 77 ? -5.512 -15.605 -7.249 1.00 82.56 77 GLY A CA 1
ATOM 587 C C . GLY A 1 77 ? -4.593 -14.851 -6.286 1.00 82.56 77 GLY A C 1
ATOM 588 O O . GLY A 1 77 ? -4.937 -14.679 -5.115 1.00 82.56 77 GLY A O 1
ATOM 589 N N . ARG A 1 78 ? -3.418 -14.419 -6.763 1.00 88.00 78 ARG A N 1
ATOM 590 C CA . ARG A 1 78 ? -2.455 -13.661 -5.962 1.00 88.00 78 ARG A CA 1
ATOM 591 C C . ARG A 1 78 ? -3.059 -12.356 -5.461 1.00 88.00 78 ARG A C 1
ATOM 593 O O . ARG A 1 78 ? -3.861 -11.696 -6.130 1.00 88.00 78 ARG A O 1
ATOM 600 N N . ARG A 1 79 ? -2.649 -11.995 -4.248 1.00 89.88 79 ARG A N 1
ATOM 601 C CA . ARG A 1 79 ? -3.243 -10.881 -3.515 1.00 89.88 79 ARG A CA 1
ATOM 602 C C . ARG A 1 79 ? -2.600 -9.547 -3.829 1.00 89.88 79 ARG A C 1
ATOM 604 O O . ARG A 1 79 ? -3.293 -8.534 -3.857 1.00 89.88 79 ARG A O 1
ATOM 611 N N . GLU A 1 80 ? -1.306 -9.569 -4.084 1.00 93.31 80 GLU A N 1
ATOM 612 C CA . GLU A 1 80 ? -0.507 -8.390 -4.347 1.00 93.31 80 GLU A CA 1
ATOM 613 C C . GLU A 1 80 ? 0.527 -8.675 -5.429 1.00 93.31 80 GLU A C 1
ATOM 615 O O . GLU A 1 80 ? 0.972 -9.814 -5.580 1.00 93.31 80 GLU A O 1
ATOM 620 N N . ALA A 1 81 ? 0.867 -7.647 -6.199 1.00 95.12 81 ALA A N 1
ATOM 621 C CA . ALA A 1 81 ? 1.958 -7.680 -7.160 1.00 95.12 81 ALA A CA 1
ATOM 622 C C . ALA A 1 81 ? 2.385 -6.259 -7.548 1.00 95.12 81 ALA A C 1
ATOM 624 O O . ALA A 1 81 ? 1.620 -5.298 -7.401 1.00 95.12 81 ALA A O 1
ATOM 625 N N . ILE A 1 82 ? 3.587 -6.143 -8.103 1.00 95.38 82 ILE A N 1
ATOM 626 C CA . ILE A 1 82 ? 4.054 -4.957 -8.817 1.00 95.38 82 ILE A CA 1
ATOM 627 C C . ILE A 1 82 ? 3.918 -5.237 -10.309 1.00 95.38 82 ILE A C 1
ATOM 629 O O . ILE A 1 82 ? 4.407 -6.247 -10.800 1.00 95.38 82 ILE A O 1
ATOM 633 N N . VAL A 1 83 ? 3.264 -4.343 -11.035 1.00 93.81 83 VAL A N 1
ATOM 634 C CA . VAL A 1 83 ? 3.166 -4.393 -12.494 1.00 93.81 83 VAL A CA 1
ATOM 635 C C . VAL A 1 83 ? 4.154 -3.382 -13.053 1.00 93.81 83 VAL A C 1
ATOM 637 O O . VAL A 1 83 ? 4.128 -2.221 -12.645 1.00 93.81 83 VAL A O 1
ATOM 640 N N . VAL A 1 84 ? 5.014 -3.825 -13.963 1.00 93.38 84 VAL A N 1
ATOM 641 C CA . VAL A 1 84 ? 6.017 -3.016 -14.654 1.00 93.38 84 VAL A CA 1
ATOM 642 C C . VAL A 1 84 ? 5.698 -3.017 -16.151 1.00 93.38 84 VAL A C 1
ATOM 644 O O . VAL A 1 84 ? 5.559 -4.068 -16.781 1.00 93.38 84 VAL A O 1
ATOM 647 N N . GLY A 1 85 ? 5.546 -1.824 -16.717 1.00 89.31 85 GLY A N 1
ATOM 648 C CA . GLY A 1 85 ? 4.984 -1.623 -18.046 1.00 89.31 85 GLY A CA 1
ATOM 649 C C . GLY A 1 85 ? 3.562 -2.178 -18.130 1.00 89.31 85 GLY A C 1
ATOM 650 O O . GLY A 1 85 ? 2.740 -1.999 -17.227 1.00 89.31 85 GLY A O 1
ATOM 651 N N . GLU A 1 86 ? 3.273 -2.873 -19.226 1.00 83.69 86 GLU A N 1
ATOM 652 C CA . GLU A 1 86 ? 1.940 -3.422 -19.485 1.00 83.69 86 GLU A CA 1
ATOM 653 C C . GLU A 1 86 ? 1.784 -4.880 -19.034 1.00 83.69 86 GLU A C 1
ATOM 655 O O . GLU A 1 86 ? 0.667 -5.313 -18.750 1.00 83.69 86 GLU A O 1
ATOM 660 N N . ARG A 1 87 ? 2.883 -5.648 -18.969 1.00 84.50 87 ARG A N 1
ATOM 661 C CA . ARG A 1 87 ? 2.810 -7.120 -18.908 1.00 84.50 87 ARG A CA 1
ATOM 662 C C . ARG A 1 87 ? 3.688 -7.789 -17.861 1.00 84.50 87 ARG A C 1
ATOM 664 O O . ARG A 1 87 ? 3.358 -8.908 -17.474 1.00 84.50 87 ARG A O 1
ATOM 671 N N . LEU A 1 88 ? 4.770 -7.153 -17.405 1.00 91.62 88 LEU A N 1
ATOM 672 C CA . LEU A 1 88 ? 5.683 -7.770 -16.445 1.00 91.62 88 LEU A CA 1
ATOM 673 C C . LEU A 1 88 ? 5.098 -7.652 -15.037 1.00 91.62 88 LEU A C 1
ATOM 675 O O . LEU A 1 88 ? 4.899 -6.550 -14.532 1.00 91.62 88 LEU A O 1
ATOM 679 N N . VAL A 1 89 ? 4.829 -8.780 -14.392 1.00 93.56 89 VAL A N 1
ATOM 680 C CA . VAL A 1 89 ? 4.274 -8.837 -13.038 1.00 93.56 89 VAL A CA 1
ATOM 681 C C . VAL A 1 89 ? 5.295 -9.459 -12.107 1.00 93.56 89 VAL A C 1
ATOM 683 O O . VAL A 1 89 ? 5.706 -10.602 -12.287 1.00 93.56 89 VAL A O 1
ATOM 686 N N . LEU A 1 90 ? 5.683 -8.701 -11.089 1.00 94.50 90 LEU A N 1
ATOM 687 C CA . LEU A 1 90 ? 6.542 -9.145 -10.004 1.00 94.50 90 LEU A CA 1
ATOM 688 C C . LEU A 1 90 ? 5.657 -9.470 -8.804 1.00 94.50 90 LEU A C 1
ATOM 690 O O . LEU A 1 90 ? 5.071 -8.581 -8.179 1.00 94.50 90 LEU A O 1
ATOM 694 N N . CYS A 1 91 ? 5.531 -10.754 -8.506 1.00 91.62 91 CYS A N 1
ATOM 695 C CA . CYS A 1 91 ? 4.835 -11.218 -7.314 1.00 91.62 91 CYS A CA 1
ATOM 696 C C . CYS A 1 91 ? 5.783 -11.158 -6.099 1.00 91.62 91 CYS A C 1
ATOM 698 O O . CYS A 1 91 ? 6.995 -10.977 -6.278 1.00 91.62 91 CYS A O 1
ATOM 700 N N . PRO A 1 92 ? 5.265 -11.316 -4.864 1.00 87.38 92 PRO A N 1
ATOM 701 C CA . PRO A 1 92 ? 6.105 -11.582 -3.699 1.00 87.38 92 PRO A CA 1
ATOM 702 C C . PRO A 1 92 ? 7.150 -12.676 -3.979 1.00 87.38 92 PRO A C 1
ATOM 704 O O . PRO A 1 92 ? 6.979 -13.509 -4.871 1.00 87.38 92 PRO A O 1
ATOM 707 N N . GLU A 1 93 ? 8.289 -12.595 -3.285 1.00 86.81 93 GLU A N 1
ATOM 708 C CA . GLU A 1 93 ? 9.472 -13.441 -3.526 1.00 86.81 93 GLU A CA 1
ATOM 709 C C . GLU A 1 93 ? 10.099 -13.307 -4.933 1.00 86.81 93 GLU A C 1
ATOM 711 O O . GLU A 1 93 ? 10.984 -14.083 -5.297 1.00 86.81 93 GLU A O 1
ATOM 716 N N . TRP A 1 94 ? 9.698 -12.283 -5.692 1.00 91.69 94 TRP A N 1
ATOM 717 C CA . TRP A 1 94 ? 10.181 -11.957 -7.037 1.00 91.69 94 TRP A CA 1
ATOM 718 C C . TRP A 1 94 ? 9.920 -13.018 -8.101 1.00 91.69 94 TRP A C 1
ATOM 720 O O . TRP A 1 94 ? 10.656 -13.122 -9.085 1.00 91.69 94 TRP A O 1
ATOM 730 N N . GLU A 1 95 ? 8.843 -13.782 -7.943 1.00 90.94 95 GLU A N 1
ATOM 731 C CA . GLU A 1 95 ? 8.329 -14.585 -9.044 1.00 90.94 95 GLU A CA 1
ATOM 732 C C . GLU A 1 95 ? 7.872 -13.657 -10.180 1.00 90.94 95 GLU A C 1
ATOM 734 O O . GLU A 1 95 ? 6.991 -12.808 -10.006 1.00 90.94 95 GLU A O 1
ATOM 739 N N . VAL A 1 96 ? 8.491 -13.832 -11.347 1.00 91.88 96 VAL A N 1
ATOM 740 C CA . VAL A 1 96 ? 8.180 -13.076 -12.558 1.00 91.88 96 VAL A CA 1
ATOM 741 C C . VAL A 1 96 ? 7.110 -13.809 -13.350 1.00 91.88 96 VAL A C 1
ATOM 743 O O . VAL A 1 96 ? 7.284 -14.970 -13.720 1.00 91.88 96 VAL A O 1
ATOM 746 N N . VAL A 1 97 ? 6.020 -13.111 -13.642 1.00 90.81 97 VAL A N 1
ATOM 747 C CA . VAL A 1 97 ? 4.916 -13.616 -14.456 1.00 90.81 97 VAL A CA 1
ATOM 748 C C . VAL A 1 97 ? 4.636 -12.624 -15.576 1.00 90.81 97 VAL A C 1
ATOM 750 O O . VAL A 1 97 ? 4.600 -11.418 -15.348 1.00 90.81 97 VAL A O 1
ATOM 753 N N . GLU A 1 98 ? 4.419 -13.124 -16.788 1.00 86.50 98 GLU A N 1
ATOM 754 C CA . GLU A 1 98 ? 3.929 -12.307 -17.896 1.00 86.50 98 GLU A CA 1
ATOM 755 C C . GLU A 1 98 ? 2.404 -12.418 -17.974 1.00 86.50 98 GLU A C 1
ATOM 757 O O . GLU A 1 98 ? 1.838 -13.505 -17.853 1.00 86.50 98 GLU A O 1
ATOM 762 N N . LEU A 1 99 ? 1.721 -11.288 -18.141 1.00 85.12 99 LEU A N 1
ATOM 763 C CA . LEU A 1 99 ? 0.269 -11.282 -18.286 1.00 85.12 99 LEU A CA 1
ATOM 764 C C . LEU A 1 99 ? -0.160 -11.785 -19.665 1.00 85.12 99 LEU A C 1
ATOM 766 O O . LEU A 1 99 ? 0.260 -11.253 -20.699 1.00 85.12 99 LEU A O 1
ATOM 770 N N . ASP A 1 100 ? -1.084 -12.744 -19.653 1.00 79.38 100 ASP A N 1
ATOM 771 C CA . ASP A 1 100 ? -1.824 -13.196 -20.836 1.00 79.38 100 ASP A CA 1
ATOM 772 C C . ASP A 1 100 ? -3.009 -12.274 -21.169 1.00 79.38 100 ASP A C 1
ATOM 774 O O . ASP A 1 100 ? -3.445 -12.192 -22.316 1.00 79.38 100 ASP A O 1
ATOM 778 N N . THR A 1 101 ? -3.540 -11.574 -20.163 1.00 79.12 101 THR A N 1
ATOM 779 C CA . THR A 1 101 ? -4.677 -10.653 -20.282 1.00 79.12 101 THR A CA 1
ATOM 780 C C . THR A 1 101 ? -4.421 -9.378 -19.499 1.00 79.12 101 THR A C 1
ATOM 782 O O . THR A 1 101 ? -3.814 -9.416 -18.429 1.00 79.12 101 THR A O 1
ATOM 785 N N . GLU A 1 102 ? -4.944 -8.260 -19.994 1.00 81.19 102 GLU A N 1
ATOM 786 C CA . GLU A 1 102 ? -4.840 -6.977 -19.305 1.00 81.19 102 GLU A CA 1
ATOM 787 C C . GLU A 1 102 ? -5.518 -7.028 -17.926 1.00 81.19 102 GLU A C 1
ATOM 789 O O . GLU A 1 102 ? -6.607 -7.588 -17.759 1.00 81.19 102 GLU A O 1
ATOM 794 N N . LEU A 1 103 ? -4.859 -6.447 -16.922 1.00 84.00 103 LEU A N 1
ATOM 795 C CA . LEU A 1 103 ? -5.437 -6.310 -15.589 1.00 84.00 103 LEU A CA 1
ATOM 796 C C . LEU A 1 103 ? -6.557 -5.263 -15.599 1.00 84.00 103 LEU A C 1
ATOM 798 O O . LEU A 1 103 ? -6.505 -4.319 -16.390 1.00 84.00 103 LEU A O 1
ATOM 802 N N . PRO A 1 104 ? -7.534 -5.357 -14.678 1.00 82.25 104 PRO A N 1
ATOM 803 C CA . PRO A 1 104 ? -8.521 -4.305 -14.496 1.00 82.25 104 PRO A CA 1
ATOM 804 C C . PRO A 1 104 ? -7.849 -2.936 -14.358 1.00 82.25 104 PRO A C 1
ATOM 806 O O . PRO A 1 104 ? -6.886 -2.771 -13.599 1.00 82.25 104 PRO A O 1
ATOM 809 N N . ALA A 1 105 ? -8.366 -1.950 -15.090 1.00 77.56 105 ALA A N 1
ATOM 810 C CA . ALA A 1 105 ? -7.883 -0.586 -14.970 1.00 77.56 105 ALA A CA 1
ATOM 811 C C . ALA A 1 105 ? -8.065 -0.105 -13.517 1.00 77.56 105 ALA A C 1
ATOM 813 O O . ALA A 1 105 ? -9.147 -0.284 -12.945 1.00 77.56 105 ALA A O 1
ATOM 814 N N . PRO A 1 106 ? -7.033 0.493 -12.897 1.00 79.25 106 PRO A N 1
ATOM 815 C CA . PRO A 1 106 ? -7.159 1.023 -11.550 1.00 79.25 106 PRO A CA 1
ATOM 816 C C . PRO A 1 106 ? -8.069 2.259 -11.553 1.00 79.25 106 PRO A C 1
ATOM 818 O O . PRO A 1 106 ? -8.340 2.859 -12.589 1.00 79.25 106 PRO A O 1
ATOM 821 N N . GLU A 1 107 ? -8.502 2.693 -10.369 1.00 80.81 107 GLU A N 1
ATOM 822 C CA . GLU A 1 107 ? -9.394 3.856 -10.216 1.00 80.81 107 GLU A CA 1
ATOM 823 C C . GLU A 1 107 ? -8.729 5.206 -10.586 1.00 80.81 107 GLU A C 1
ATOM 825 O O . GLU A 1 107 ? -9.402 6.232 -10.589 1.00 80.81 107 GLU A O 1
ATOM 830 N N . TRP A 1 108 ? -7.421 5.218 -10.894 1.00 85.62 108 TRP A N 1
ATOM 831 C CA . TRP A 1 108 ? -6.627 6.396 -11.290 1.00 85.62 108 TRP A CA 1
ATOM 832 C C . TRP A 1 108 ? -6.831 7.637 -10.406 1.00 85.62 108 TRP A C 1
ATOM 834 O O . TRP A 1 108 ? -6.894 8.771 -10.882 1.00 85.62 108 TRP A O 1
ATOM 844 N N . LEU A 1 109 ? -6.929 7.427 -9.094 1.00 92.38 109 LEU A N 1
ATOM 845 C CA . LEU A 1 109 ? -7.147 8.512 -8.145 1.00 92.38 109 LEU A CA 1
ATOM 846 C C . LEU A 1 109 ? -5.889 9.351 -7.933 1.00 92.38 109 LEU A C 1
ATOM 848 O O . LEU A 1 109 ? -4.775 8.832 -7.830 1.00 92.38 109 LEU A O 1
ATOM 852 N N . SER A 1 110 ? -6.085 10.660 -7.770 1.00 94.12 110 SER A N 1
ATOM 853 C CA . SER A 1 110 ? -5.027 11.527 -7.262 1.00 94.12 110 SER A CA 1
ATOM 854 C C . SER A 1 110 ? -4.737 11.210 -5.786 1.00 94.12 110 SER A C 1
ATOM 856 O O . SER A 1 110 ? -5.633 10.751 -5.068 1.00 94.12 110 SER A O 1
ATOM 858 N N . PRO A 1 111 ? -3.536 11.533 -5.262 1.00 95.31 111 PRO A N 1
ATOM 859 C CA . PRO A 1 111 ? -3.267 11.373 -3.836 1.00 95.31 111 PRO A CA 1
ATOM 860 C C . PRO A 1 111 ? -4.249 12.132 -2.941 1.00 95.31 111 PRO A C 1
ATOM 862 O O . PRO A 1 111 ? -4.546 11.682 -1.843 1.00 95.31 111 PRO A O 1
ATOM 865 N N . GLY A 1 112 ? -4.760 13.280 -3.406 1.00 96.50 112 GLY A N 1
ATOM 866 C CA . GLY A 1 112 ? -5.735 14.071 -2.652 1.00 96.50 112 GLY A CA 1
ATOM 867 C C . GLY A 1 112 ? -7.109 13.406 -2.594 1.00 96.50 112 GLY A C 1
ATOM 868 O O . GLY A 1 112 ? -7.735 13.398 -1.539 1.00 96.50 112 GLY A O 1
ATOM 869 N N . ASP A 1 113 ? -7.559 12.806 -3.697 1.00 97.38 113 ASP A N 1
ATOM 870 C CA . ASP A 1 113 ? -8.829 12.074 -3.727 1.00 97.38 113 ASP A CA 1
ATOM 871 C C . ASP A 1 113 ? -8.764 10.807 -2.881 1.00 97.38 113 ASP A C 1
ATOM 873 O O . ASP A 1 113 ? -9.687 10.531 -2.116 1.00 97.38 113 ASP A O 1
ATOM 877 N N . ALA A 1 114 ? -7.655 10.071 -2.966 1.00 97.44 114 ALA A N 1
ATOM 878 C CA . ALA A 1 114 ? -7.425 8.895 -2.140 1.00 97.44 114 ALA A CA 1
ATOM 879 C C . ALA A 1 114 ? -7.353 9.251 -0.641 1.00 97.44 114 ALA A C 1
ATOM 881 O O . ALA A 1 114 ? -7.990 8.581 0.174 1.00 97.44 114 ALA A O 1
ATOM 882 N N . ASP A 1 115 ? -6.652 10.334 -0.278 1.00 98.00 115 ASP A N 1
ATOM 883 C CA . ASP A 1 115 ? -6.591 10.846 1.100 1.00 98.00 115 ASP A CA 1
ATOM 884 C C . ASP A 1 115 ? -7.977 11.236 1.624 1.00 98.00 115 ASP A C 1
ATOM 886 O O . ASP A 1 115 ? -8.363 10.875 2.741 1.00 98.00 115 ASP A O 1
ATOM 890 N N . ARG A 1 116 ? -8.758 11.937 0.795 1.00 98.12 116 ARG A N 1
ATOM 891 C CA . ARG A 1 116 ? -10.125 12.339 1.120 1.00 98.12 116 ARG A CA 1
ATOM 892 C C . ARG A 1 116 ? -11.018 11.121 1.356 1.00 98.12 116 ARG A C 1
ATOM 894 O O . ARG A 1 116 ? -11.682 11.069 2.386 1.00 98.12 116 ARG A O 1
ATOM 901 N N . LEU A 1 117 ? -10.997 10.129 0.464 1.00 97.44 117 LEU A N 1
ATOM 902 C CA . LEU A 1 117 ? -11.791 8.902 0.607 1.00 97.44 117 LEU A CA 1
ATOM 903 C C . LEU A 1 117 ? -11.418 8.115 1.870 1.00 97.44 117 LEU A C 1
ATOM 905 O O . LEU A 1 117 ? -12.305 7.663 2.594 1.00 97.44 117 LEU A O 1
ATOM 909 N N . LEU A 1 118 ? -10.122 7.976 2.166 1.00 97.75 118 LEU A N 1
ATOM 910 C CA . LEU A 1 118 ? -9.656 7.318 3.390 1.00 97.75 118 LEU A CA 1
ATOM 911 C C . LEU A 1 118 ? -10.114 8.074 4.644 1.00 97.75 118 LEU A C 1
ATOM 913 O O . LEU A 1 118 ? -10.565 7.459 5.612 1.00 97.75 118 LEU A O 1
ATOM 917 N N . THR A 1 119 ? -10.045 9.403 4.616 1.00 98.25 119 THR A N 1
ATOM 918 C CA . THR A 1 119 ? -10.469 10.264 5.727 1.00 98.25 119 THR A CA 1
ATOM 919 C C . THR A 1 119 ? -11.977 10.178 5.958 1.00 98.25 119 THR A C 1
ATOM 921 O O . THR A 1 119 ? -12.412 9.963 7.087 1.00 98.25 119 THR A O 1
ATOM 924 N N . GLU A 1 120 ? -12.783 10.285 4.900 1.00 98.38 120 GLU A N 1
ATOM 925 C CA . GLU A 1 120 ? -14.244 10.161 4.971 1.00 98.38 120 GLU A CA 1
ATOM 926 C C . GLU A 1 120 ? -14.669 8.791 5.518 1.00 98.38 120 GLU A C 1
ATOM 928 O O . GLU A 1 120 ? -15.552 8.714 6.375 1.00 98.38 120 GLU A O 1
ATOM 933 N N . ALA A 1 121 ? -14.028 7.710 5.063 1.00 97.88 121 ALA A N 1
ATOM 934 C CA . ALA A 1 121 ? -14.300 6.361 5.550 1.00 97.88 121 ALA A CA 1
ATOM 935 C C . ALA A 1 121 ? -13.924 6.193 7.030 1.00 97.88 121 ALA A C 1
ATOM 937 O O . ALA A 1 121 ? -14.698 5.618 7.793 1.00 97.88 121 ALA A O 1
ATOM 938 N N . THR A 1 122 ? -12.775 6.737 7.441 1.00 98.19 122 THR A N 1
ATOM 939 C CA . THR A 1 122 ? -12.305 6.687 8.834 1.00 98.19 122 THR A CA 1
ATOM 940 C C . THR A 1 122 ? -13.247 7.448 9.765 1.00 98.19 122 THR A C 1
ATOM 942 O O . THR A 1 122 ? -13.653 6.905 10.789 1.00 98.19 122 THR A O 1
ATOM 945 N N . ASN A 1 123 ? -13.662 8.661 9.386 1.00 98.25 123 ASN A N 1
ATOM 946 C CA . ASN A 1 123 ? -14.616 9.451 10.168 1.00 98.25 123 ASN A CA 1
ATOM 947 C C . ASN A 1 123 ? -15.958 8.724 10.297 1.00 98.25 123 ASN A C 1
ATOM 949 O O . ASN A 1 123 ? -16.475 8.580 11.397 1.00 98.25 123 ASN A O 1
ATOM 953 N N . ARG A 1 124 ? -16.477 8.165 9.197 1.00 98.12 124 ARG A N 1
ATOM 954 C CA . ARG A 1 124 ? -17.725 7.392 9.225 1.00 98.12 124 ARG A CA 1
ATOM 955 C C . ARG A 1 124 ? -17.629 6.162 10.130 1.00 98.12 124 ARG A C 1
ATOM 957 O O . ARG A 1 124 ? -18.585 5.853 10.833 1.00 98.12 124 ARG A O 1
ATOM 964 N N . ALA A 1 125 ? -16.507 5.443 10.099 1.00 97.69 125 ALA A N 1
ATOM 965 C CA . ALA A 1 125 ? -16.284 4.304 10.986 1.00 97.69 125 ALA A CA 1
ATOM 966 C C . ALA A 1 125 ? -16.264 4.745 12.457 1.00 97.69 125 ALA A C 1
ATOM 968 O O . ALA A 1 125 ? -16.918 4.109 13.281 1.00 97.69 125 ALA A O 1
ATOM 969 N N . ALA A 1 126 ? -15.585 5.853 12.771 1.00 97.12 126 ALA A N 1
ATOM 970 C CA . ALA A 1 126 ? -15.561 6.426 14.114 1.00 97.12 126 ALA A CA 1
ATOM 971 C C . ALA A 1 126 ? -16.966 6.832 14.590 1.00 97.12 126 ALA A C 1
ATOM 973 O O . ALA A 1 126 ? -17.378 6.389 15.659 1.00 97.12 126 ALA A O 1
ATOM 974 N N . ASP A 1 127 ? -17.733 7.560 13.773 1.00 97.94 127 ASP A N 1
ATOM 975 C CA . ASP A 1 127 ? -19.105 7.975 14.097 1.00 97.94 127 ASP A CA 1
ATOM 976 C C . ASP A 1 127 ? -20.007 6.766 14.404 1.00 97.94 127 ASP A C 1
ATOM 978 O O . ASP A 1 127 ? -20.778 6.770 15.366 1.00 97.94 127 ASP A O 1
ATOM 982 N N . LEU A 1 128 ? -19.897 5.695 13.607 1.00 97.75 128 LEU A N 1
ATOM 983 C CA . LEU A 1 128 ? -20.664 4.464 13.814 1.00 97.75 128 LEU A CA 1
ATOM 984 C C . LEU A 1 128 ? -20.252 3.728 15.092 1.00 97.75 128 LEU A C 1
ATOM 986 O O . LEU A 1 128 ? -21.121 3.208 15.786 1.00 97.75 128 LEU A O 1
ATOM 990 N N . ILE A 1 129 ? -18.957 3.680 15.411 1.00 96.19 129 ILE A N 1
ATOM 991 C CA . ILE A 1 129 ? -18.453 3.079 16.655 1.00 96.19 129 ILE A CA 1
ATOM 992 C C . ILE A 1 129 ? -18.904 3.904 17.866 1.00 96.19 129 ILE A C 1
ATOM 994 O O . ILE A 1 129 ? -19.329 3.344 18.873 1.00 96.19 129 ILE A O 1
ATOM 998 N N . GLU A 1 130 ? -18.865 5.232 17.785 1.00 96.00 130 GLU A N 1
ATOM 999 C CA . GLU A 1 130 ? -19.333 6.097 18.868 1.00 96.00 130 GLU A CA 1
ATOM 1000 C C . GLU A 1 130 ? -20.838 5.954 19.109 1.00 96.00 130 GLU A C 1
ATOM 1002 O O . GLU A 1 130 ? -21.270 5.906 20.263 1.00 96.00 130 GLU A O 1
ATOM 1007 N N . ALA A 1 131 ? -21.629 5.806 18.043 1.00 96.56 131 ALA A N 1
ATOM 1008 C CA . ALA A 1 131 ? -23.074 5.619 18.127 1.00 96.56 131 ALA A CA 1
ATOM 1009 C C . ALA A 1 131 ? -23.491 4.324 18.849 1.00 96.56 131 ALA A C 1
ATOM 1011 O O . ALA A 1 131 ? -24.593 4.269 19.397 1.00 96.56 131 ALA A O 1
ATOM 1012 N N . THR A 1 132 ? -22.634 3.296 18.906 1.00 95.44 132 THR A N 1
ATOM 1013 C CA . THR A 1 132 ? -22.907 2.082 19.702 1.00 95.44 132 THR A CA 1
ATOM 1014 C C . THR A 1 132 ? -22.637 2.273 21.197 1.00 95.44 132 THR A C 1
ATOM 1016 O O . THR A 1 132 ? -22.939 1.386 21.994 1.00 95.44 132 THR A O 1
ATOM 1019 N N . GLY A 1 133 ? -22.075 3.419 21.601 1.00 93.81 133 GLY A N 1
ATOM 1020 C CA . GLY A 1 133 ? -21.635 3.665 22.972 1.00 93.81 133 GLY A CA 1
ATOM 1021 C C . GLY A 1 133 ? -20.332 2.948 23.328 1.00 93.81 133 GLY A C 1
ATOM 1022 O O . GLY A 1 133 ? -20.026 2.809 24.513 1.00 93.81 133 GLY A O 1
ATOM 1023 N N . TYR A 1 134 ? -19.560 2.496 22.333 1.00 93.31 134 TYR A N 1
ATOM 1024 C CA . TYR A 1 134 ? -18.321 1.756 22.551 1.00 93.31 134 TYR A CA 1
ATOM 1025 C C . TYR A 1 134 ? -17.317 2.546 23.404 1.00 93.31 134 TYR A C 1
ATOM 1027 O O . TYR A 1 134 ? -17.034 3.731 23.174 1.00 93.31 134 TYR A O 1
ATOM 1035 N N . ARG A 1 135 ? -16.764 1.870 24.414 1.00 90.19 135 ARG A N 1
ATOM 1036 C CA . ARG A 1 135 ? -15.724 2.369 25.318 1.00 90.19 135 ARG A CA 1
ATOM 1037 C C . ARG A 1 135 ? -14.809 1.209 25.680 1.00 90.19 135 ARG A C 1
ATOM 1039 O O . ARG A 1 135 ? -15.289 0.127 25.996 1.00 90.19 135 ARG A O 1
ATOM 1046 N N . SER A 1 136 ? -13.503 1.452 25.692 1.00 88.06 136 SER A N 1
ATOM 1047 C CA . SER A 1 136 ? -12.519 0.452 26.102 1.00 88.06 136 SER A CA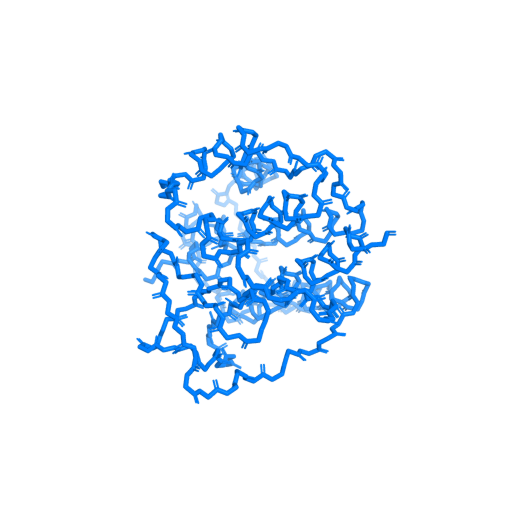 1
ATOM 1048 C C . SER A 1 136 ? -11.390 1.092 26.900 1.00 88.06 136 SER A C 1
ATOM 1050 O O . SER A 1 136 ? -10.955 2.206 26.607 1.00 88.06 136 SER A O 1
ATOM 1052 N N . THR A 1 137 ? -10.915 0.369 27.912 1.00 89.31 137 THR A N 1
ATOM 1053 C CA . THR A 1 137 ? -9.732 0.705 28.720 1.00 89.31 137 THR A CA 1
ATOM 1054 C C . THR A 1 137 ? -8.648 -0.366 28.591 1.00 89.31 137 THR A C 1
ATOM 1056 O O . THR A 1 137 ? -7.757 -0.444 29.432 1.00 89.31 137 THR A O 1
ATOM 1059 N N . ALA A 1 138 ? -8.736 -1.221 27.564 1.00 90.62 138 ALA A N 1
ATOM 1060 C CA . ALA A 1 138 ? -7.835 -2.358 27.371 1.00 90.62 138 ALA A CA 1
ATOM 1061 C C . ALA A 1 138 ? -6.365 -1.942 27.171 1.00 90.62 138 ALA A C 1
ATOM 1063 O O . ALA A 1 138 ? -5.458 -2.708 27.482 1.00 90.62 138 ALA A O 1
ATOM 1064 N N . LEU A 1 139 ? -6.117 -0.718 26.690 1.00 90.44 139 LEU A N 1
ATOM 1065 C CA . LEU A 1 139 ? -4.773 -0.174 26.499 1.00 90.44 139 LEU A CA 1
ATOM 1066 C C . LEU A 1 139 ? -4.511 0.993 27.446 1.00 90.44 139 LEU A C 1
ATOM 1068 O O . LEU A 1 139 ? -5.244 1.979 27.445 1.00 90.44 139 LEU A O 1
ATOM 1072 N N . GLY A 1 140 ? -3.396 0.923 28.178 1.00 90.88 140 GLY A N 1
ATOM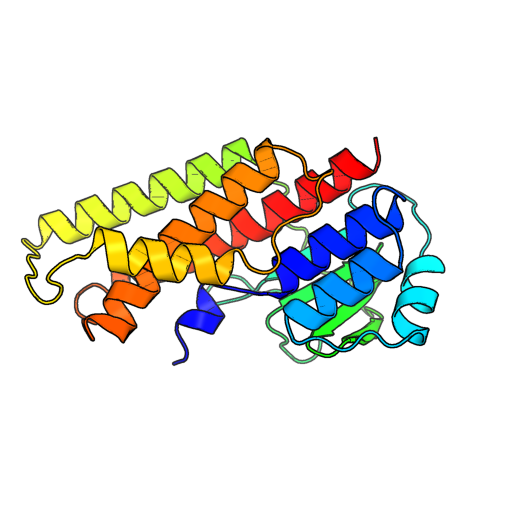 1073 C CA . GLY A 1 140 ? -2.931 2.030 29.018 1.00 90.88 140 GLY A CA 1
ATOM 1074 C C . GLY A 1 140 ? -2.418 3.228 28.211 1.00 90.88 140 GLY A C 1
ATOM 1075 O O . GLY A 1 140 ? -2.678 4.368 28.577 1.00 90.88 140 GLY A O 1
ATOM 1076 N N . ASN A 1 141 ? -1.732 2.981 27.085 1.00 92.94 141 ASN A N 1
ATOM 1077 C CA . ASN A 1 141 ? -1.188 4.024 26.205 1.00 92.94 141 ASN A CA 1
ATOM 1078 C C . ASN A 1 141 ? -1.516 3.744 24.722 1.00 92.94 141 ASN A C 1
ATOM 1080 O O . ASN A 1 141 ? -0.634 3.316 23.966 1.00 92.94 141 ASN A O 1
ATOM 1084 N N . PRO A 1 142 ? -2.762 3.993 24.267 1.00 93.38 142 PRO A N 1
ATOM 1085 C CA . PRO A 1 142 ? -3.174 3.703 22.890 1.00 93.38 142 PRO A CA 1
ATOM 1086 C C . PRO A 1 142 ? -2.306 4.405 21.837 1.00 93.38 142 PRO A C 1
ATOM 1088 O O . PRO A 1 142 ? -1.859 3.779 20.883 1.00 93.38 142 PRO A O 1
ATOM 1091 N N . ARG A 1 143 ? -1.994 5.695 22.046 1.00 94.19 143 ARG A N 1
ATOM 1092 C CA . ARG A 1 143 ? -1.197 6.502 21.101 1.00 94.19 143 ARG A CA 1
ATOM 1093 C C . ARG A 1 143 ? 0.216 5.960 20.909 1.00 94.19 143 ARG A C 1
ATOM 1095 O O . ARG A 1 143 ? 0.705 5.946 19.789 1.00 94.19 143 ARG A O 1
ATOM 1102 N N . LEU A 1 144 ? 0.851 5.511 21.993 1.00 95.56 144 LEU A N 1
ATOM 1103 C CA . LEU A 1 144 ? 2.187 4.926 21.929 1.00 95.56 144 LEU A CA 1
ATOM 1104 C C . LEU A 1 144 ? 2.157 3.595 21.169 1.00 95.56 144 LEU A C 1
ATOM 1106 O O . LEU A 1 144 ? 2.986 3.383 20.297 1.00 95.56 144 LEU A O 1
ATOM 1110 N N . THR A 1 145 ? 1.162 2.749 21.452 1.00 94.75 145 THR A N 1
ATOM 1111 C CA . THR A 1 145 ? 0.995 1.442 20.789 1.00 94.75 145 THR A CA 1
ATOM 1112 C C . THR A 1 145 ? 0.820 1.597 19.276 1.00 94.75 145 THR A C 1
ATOM 1114 O O . THR A 1 145 ? 1.526 0.952 18.503 1.00 94.75 145 THR A O 1
ATOM 1117 N N . VAL A 1 146 ? -0.068 2.505 18.857 1.00 95.38 146 VAL A N 1
ATOM 1118 C CA . VAL A 1 146 ? -0.283 2.829 17.438 1.00 95.38 146 VAL A CA 1
ATOM 1119 C C . VAL A 1 146 ? 0.973 3.442 16.818 1.00 95.38 146 VAL A C 1
ATOM 1121 O O . VAL A 1 146 ? 1.335 3.074 15.703 1.00 95.38 146 VAL A O 1
ATOM 1124 N N . GLY A 1 147 ? 1.658 4.342 17.532 1.00 95.06 147 GLY A N 1
ATOM 1125 C CA . GLY A 1 147 ? 2.904 4.958 17.071 1.00 95.06 147 GLY A CA 1
ATOM 1126 C C . GLY A 1 147 ? 3.982 3.919 16.766 1.00 95.06 147 GLY A C 1
ATOM 1127 O O . GLY A 1 147 ? 4.494 3.887 15.656 1.00 95.06 147 GLY A O 1
ATOM 1128 N N . THR A 1 148 ? 4.231 2.987 17.690 1.00 94.81 148 THR A N 1
ATOM 1129 C CA . THR A 1 148 ? 5.216 1.911 17.497 1.00 94.81 148 THR A CA 1
ATOM 1130 C C . THR A 1 148 ? 4.892 1.012 16.298 1.00 94.81 148 THR A C 1
ATOM 1132 O O . THR A 1 148 ? 5.798 0.607 15.576 1.00 94.81 148 THR A O 1
ATOM 1135 N N . LEU A 1 149 ? 3.613 0.702 16.056 1.00 93.56 149 LEU A N 1
ATOM 1136 C CA . LEU A 1 149 ? 3.200 -0.064 14.871 1.00 93.56 149 LEU A CA 1
ATOM 1137 C C . LEU A 1 149 ? 3.337 0.740 13.572 1.00 93.56 149 LEU A C 1
ATOM 1139 O O . LEU A 1 149 ? 3.728 0.190 12.547 1.00 93.56 149 LEU A O 1
ATOM 1143 N N . THR A 1 150 ? 3.051 2.040 13.619 1.00 92.75 150 THR A N 1
ATOM 1144 C CA . THR A 1 150 ? 3.231 2.937 12.469 1.00 92.75 150 THR A CA 1
ATOM 1145 C C . THR A 1 150 ? 4.709 3.023 12.087 1.00 92.75 150 THR A C 1
ATOM 1147 O O . THR A 1 150 ? 5.039 2.905 10.909 1.00 92.75 150 THR A O 1
ATOM 1150 N N . ASP A 1 151 ? 5.601 3.146 13.075 1.00 91.75 151 ASP A N 1
ATOM 1151 C CA . ASP A 1 151 ? 7.050 3.151 12.853 1.00 91.75 151 ASP A CA 1
ATOM 1152 C C . ASP A 1 151 ? 7.518 1.839 12.210 1.00 91.75 151 ASP A C 1
ATOM 1154 O O . ASP A 1 151 ? 8.322 1.864 11.281 1.00 91.75 151 ASP A O 1
ATOM 1158 N N . PHE A 1 152 ? 6.974 0.695 12.646 1.00 89.81 152 PHE A N 1
ATOM 1159 C CA . PHE A 1 152 ? 7.266 -0.609 12.044 1.00 89.81 152 PHE A CA 1
ATOM 1160 C C . PHE A 1 152 ? 6.866 -0.672 10.562 1.00 89.81 152 PHE A C 1
ATOM 1162 O O . PHE A 1 152 ? 7.666 -1.104 9.733 1.00 89.81 152 PHE A O 1
ATOM 1169 N N . TYR A 1 153 ? 5.667 -0.204 10.206 1.00 88.56 153 TYR A N 1
ATOM 1170 C CA . TYR A 1 153 ? 5.216 -0.166 8.808 1.00 88.56 153 TYR A CA 1
ATOM 1171 C C . TYR A 1 153 ? 6.032 0.769 7.921 1.00 88.56 153 TYR A C 1
ATOM 1173 O O . TYR A 1 153 ? 6.098 0.557 6.708 1.00 88.56 153 TYR A O 1
ATOM 1181 N N . GLY A 1 154 ? 6.654 1.779 8.526 1.00 81.69 154 GLY A N 1
ATOM 1182 C CA . GLY A 1 154 ? 7.511 2.729 7.843 1.00 81.69 154 GLY A CA 1
ATOM 1183 C C . GLY A 1 154 ? 8.863 2.164 7.411 1.00 81.69 154 GLY A C 1
ATOM 1184 O O . GLY A 1 154 ? 9.490 2.794 6.573 1.00 81.69 154 GLY A O 1
ATOM 1185 N N . ILE A 1 155 ? 9.326 1.018 7.925 1.00 81.38 155 ILE A N 1
ATOM 1186 C CA . ILE A 1 155 ? 10.662 0.447 7.640 1.00 81.38 155 ILE A CA 1
ATOM 1187 C C . ILE A 1 155 ? 10.716 -0.145 6.214 1.00 81.38 155 ILE A C 1
ATOM 1189 O O . ILE A 1 155 ? 9.748 -0.781 5.791 1.00 81.38 155 ILE A O 1
ATOM 1193 N N . PRO A 1 156 ? 11.814 0.035 5.438 1.00 83.44 156 PRO A N 1
ATOM 1194 C CA . PRO A 1 156 ? 13.078 0.746 5.720 1.00 83.44 156 PRO A CA 1
ATOM 1195 C C . PRO A 1 156 ? 12.993 2.272 5.605 1.00 83.44 156 PRO A C 1
ATOM 1197 O O . PRO A 1 156 ? 13.971 2.981 5.813 1.00 83.44 156 PRO A O 1
ATOM 1200 N N . GLY A 1 157 ? 11.830 2.777 5.232 1.00 89.25 157 GLY A N 1
ATOM 1201 C CA . GLY A 1 157 ? 11.606 4.134 4.781 1.00 89.25 157 GLY A CA 1
ATOM 1202 C C . GLY A 1 157 ? 11.242 4.146 3.304 1.00 89.25 157 GLY A C 1
ATOM 1203 O O . GLY A 1 157 ? 11.185 3.120 2.617 1.00 89.25 157 GLY A O 1
ATOM 1204 N N . LEU A 1 158 ? 10.995 5.352 2.817 1.00 94.56 158 LEU A N 1
ATOM 1205 C CA . LEU A 1 158 ? 10.816 5.635 1.402 1.00 94.56 158 LEU A CA 1
ATOM 1206 C C . LEU A 1 158 ? 12.129 6.207 0.839 1.00 94.56 158 LEU A C 1
ATOM 1208 O O . LEU A 1 158 ? 12.898 6.785 1.613 1.00 94.56 158 LEU A O 1
ATOM 1212 N N . PRO A 1 159 ? 12.362 6.102 -0.481 1.00 96.12 159 PRO A N 1
ATOM 1213 C CA . PRO A 1 159 ? 13.449 6.809 -1.155 1.00 96.12 159 PRO A CA 1
ATOM 1214 C C . PRO A 1 159 ? 13.482 8.292 -0.789 1.00 96.12 159 PRO A C 1
ATOM 1216 O O . PRO A 1 159 ? 12.430 8.911 -0.602 1.00 96.12 159 PRO A O 1
ATOM 1219 N N . SER A 1 160 ? 14.671 8.891 -0.747 1.00 93.06 160 SER A N 1
ATOM 1220 C CA . SER A 1 160 ? 14.828 10.319 -0.418 1.00 93.06 160 SER A CA 1
ATOM 1221 C C . SER A 1 160 ? 14.138 11.234 -1.439 1.00 93.06 160 SER A C 1
ATOM 1223 O O . SER A 1 160 ? 13.653 12.318 -1.107 1.00 93.06 160 SER A O 1
ATOM 1225 N N . SER A 1 161 ? 14.047 10.744 -2.672 1.00 95.50 161 SER A N 1
ATOM 1226 C CA . SER A 1 161 ? 13.423 11.366 -3.834 1.00 95.50 161 SER A CA 1
ATOM 1227 C C . SER A 1 161 ? 11.889 11.286 -3.838 1.00 95.50 161 SER A C 1
ATOM 1229 O O . SER A 1 161 ? 11.245 11.907 -4.687 1.00 95.50 161 SER A O 1
ATOM 1231 N N . VAL A 1 162 ? 11.271 10.542 -2.909 1.00 97.19 162 VAL A N 1
ATOM 1232 C CA . VAL A 1 162 ? 9.823 10.303 -2.923 1.00 97.19 162 VAL A CA 1
ATOM 1233 C C . VAL A 1 162 ? 9.021 11.616 -2.885 1.00 97.19 162 VAL A C 1
ATOM 1235 O O . VAL A 1 162 ? 9.275 12.492 -2.049 1.00 97.19 162 VAL A O 1
ATOM 1238 N N . PRO A 1 163 ? 7.978 11.771 -3.722 1.00 97.00 163 PRO A N 1
ATOM 1239 C CA . PRO A 1 163 ? 7.147 12.965 -3.678 1.00 97.00 163 PRO A CA 1
ATOM 1240 C C . PRO A 1 163 ? 6.458 13.141 -2.313 1.00 97.00 163 PRO A C 1
ATOM 1242 O O . PRO A 1 163 ? 5.764 12.225 -1.849 1.00 97.00 163 PRO A O 1
ATOM 1245 N N . PRO A 1 164 ? 6.510 14.339 -1.691 1.00 96.62 164 PRO A N 1
ATOM 1246 C CA . PRO A 1 164 ? 5.947 14.565 -0.356 1.00 96.62 164 PRO A CA 1
ATOM 1247 C C . PRO A 1 164 ? 4.452 14.247 -0.234 1.00 96.62 164 PRO A C 1
ATOM 1249 O O . PRO A 1 164 ? 3.967 13.909 0.845 1.00 96.62 164 PRO A O 1
ATOM 1252 N N . ARG A 1 165 ? 3.693 14.369 -1.331 1.00 96.88 165 ARG A N 1
ATOM 1253 C CA . ARG A 1 165 ? 2.261 14.033 -1.363 1.00 96.88 165 ARG A CA 1
ATOM 1254 C C . ARG A 1 165 ? 2.017 12.526 -1.261 1.00 96.88 165 ARG A C 1
ATOM 1256 O O . ARG A 1 165 ? 1.100 12.138 -0.546 1.00 96.88 165 ARG A O 1
ATOM 1263 N N . ALA A 1 166 ? 2.837 11.702 -1.919 1.00 96.81 166 ALA A N 1
ATOM 1264 C CA . ALA A 1 166 ? 2.766 10.246 -1.788 1.00 96.81 166 ALA A CA 1
ATOM 1265 C C . ALA A 1 166 ? 3.180 9.810 -0.379 1.00 96.81 166 ALA A C 1
ATOM 1267 O O . ALA A 1 166 ? 2.434 9.087 0.273 1.00 96.81 166 ALA A O 1
ATOM 1268 N N . ALA A 1 167 ? 4.294 10.341 0.138 1.00 96.69 167 ALA A N 1
ATOM 1269 C CA . ALA A 1 167 ? 4.767 10.035 1.490 1.00 96.69 167 ALA A CA 1
ATOM 1270 C C . ALA A 1 167 ? 3.710 10.324 2.571 1.00 96.69 167 ALA A C 1
ATOM 1272 O O . ALA A 1 167 ? 3.457 9.489 3.436 1.00 96.69 167 ALA A O 1
ATOM 1273 N N . LYS A 1 168 ? 3.030 11.478 2.493 1.00 96.75 168 LYS A N 1
ATOM 1274 C CA . LYS A 1 168 ? 1.932 11.824 3.415 1.00 96.75 168 LYS A CA 1
ATOM 1275 C C . LYS A 1 168 ? 0.750 10.858 3.322 1.00 96.75 168 LYS A C 1
ATOM 1277 O O . LYS A 1 168 ? 0.154 10.542 4.351 1.00 96.75 168 LYS A O 1
ATOM 1282 N N . LEU A 1 169 ? 0.406 10.409 2.114 1.00 97.50 169 LEU A N 1
ATOM 1283 C CA . LEU A 1 169 ? -0.679 9.454 1.901 1.00 97.50 169 LEU A CA 1
ATOM 1284 C C . LEU A 1 169 ? -0.335 8.076 2.483 1.00 97.50 169 LEU A C 1
ATOM 1286 O O . LEU A 1 169 ? -1.163 7.495 3.183 1.00 97.50 169 LEU A O 1
ATOM 1290 N N . PHE A 1 170 ? 0.891 7.591 2.261 1.00 96.88 170 PHE A N 1
ATOM 1291 C CA . PHE A 1 170 ? 1.379 6.340 2.849 1.00 96.88 170 PHE A CA 1
ATOM 1292 C C . PHE A 1 170 ? 1.366 6.395 4.375 1.00 96.88 170 PHE A C 1
ATOM 1294 O O . PHE A 1 170 ? 0.745 5.543 5.002 1.00 96.88 170 PHE A O 1
ATOM 1301 N N . ALA A 1 171 ? 1.918 7.460 4.964 1.00 96.06 171 ALA A N 1
ATOM 1302 C CA . ALA A 1 171 ? 1.928 7.637 6.413 1.00 96.06 171 ALA A CA 1
ATOM 1303 C C . ALA A 1 171 ? 0.510 7.632 7.012 1.00 96.06 171 ALA A C 1
ATOM 1305 O O . ALA A 1 171 ? 0.283 7.058 8.076 1.00 96.06 171 ALA A O 1
ATOM 1306 N N . ARG A 1 172 ? -0.479 8.228 6.329 1.00 96.81 172 ARG A N 1
ATOM 1307 C CA . ARG A 1 172 ? -1.876 8.165 6.786 1.00 96.81 172 ARG A CA 1
ATOM 1308 C C . ARG A 1 172 ? -2.441 6.750 6.702 1.00 96.81 172 ARG A C 1
ATOM 1310 O O . ARG A 1 172 ? -3.105 6.316 7.641 1.00 96.81 172 ARG A O 1
ATOM 1317 N N . ALA A 1 173 ? -2.184 6.040 5.607 1.00 97.12 173 ALA A N 1
ATOM 1318 C CA . ALA A 1 173 ? -2.594 4.648 5.458 1.00 97.12 173 ALA A CA 1
ATOM 1319 C C . ALA A 1 173 ? -1.974 3.752 6.548 1.00 97.12 173 ALA A C 1
ATOM 1321 O O . ALA A 1 173 ? -2.681 2.914 7.107 1.00 97.12 173 ALA A O 1
ATOM 1322 N N . ASP A 1 174 ? -0.706 3.975 6.903 1.00 96.75 174 ASP A N 1
ATOM 1323 C CA . ASP A 1 174 ? -0.002 3.241 7.961 1.00 96.75 174 ASP A CA 1
ATOM 1324 C C . ASP A 1 174 ? -0.607 3.496 9.343 1.00 96.75 174 ASP A C 1
ATOM 1326 O O . ASP A 1 174 ? -0.827 2.546 10.090 1.00 96.75 174 ASP A O 1
ATOM 1330 N N . VAL A 1 175 ? -0.973 4.742 9.664 1.00 97.06 175 VAL A N 1
ATOM 1331 C CA . VAL A 1 175 ? -1.665 5.060 10.926 1.00 97.06 175 VAL A CA 1
ATOM 1332 C C . VAL A 1 175 ? -3.007 4.331 11.021 1.00 97.06 175 VAL A C 1
ATOM 1334 O O . VAL A 1 175 ? -3.311 3.739 12.056 1.00 97.06 175 VAL A O 1
ATOM 1337 N N . VAL A 1 176 ? -3.819 4.339 9.957 1.00 97.50 176 VAL A N 1
ATOM 1338 C CA . VAL A 1 176 ? -5.120 3.643 9.965 1.00 97.50 176 VAL A CA 1
ATOM 1339 C C . VAL A 1 176 ? -4.922 2.128 10.080 1.00 97.50 176 VAL A C 1
ATOM 1341 O O . VAL A 1 176 ? -5.601 1.484 10.879 1.00 97.50 176 VAL A O 1
ATOM 1344 N N . ALA A 1 177 ? -3.958 1.558 9.354 1.00 96.75 177 ALA A N 1
ATOM 1345 C CA . ALA A 1 177 ? -3.596 0.146 9.466 1.00 96.75 177 ALA A CA 1
ATOM 1346 C C . ALA A 1 177 ? -3.128 -0.222 10.885 1.00 96.75 177 ALA A C 1
ATOM 1348 O O . ALA A 1 177 ? -3.518 -1.261 11.418 1.00 96.75 177 ALA A O 1
ATOM 1349 N N . ALA A 1 178 ? -2.336 0.644 11.522 1.00 96.81 178 ALA A N 1
ATOM 1350 C CA . ALA A 1 178 ? -1.827 0.437 12.872 1.00 96.81 178 ALA A CA 1
ATOM 1351 C C . ALA A 1 178 ? -2.951 0.503 13.912 1.00 96.81 178 ALA A C 1
ATOM 1353 O O . ALA A 1 178 ? -2.948 -0.278 14.863 1.00 96.81 178 ALA A O 1
ATOM 1354 N N . ILE A 1 179 ? -3.939 1.388 13.728 1.00 96.44 179 ILE A N 1
ATOM 1355 C CA . ILE A 1 179 ? -5.146 1.438 14.566 1.00 96.44 179 ILE A CA 1
ATOM 1356 C C . ILE A 1 179 ? -5.932 0.130 14.449 1.00 96.44 179 ILE A C 1
ATOM 1358 O O . ILE A 1 179 ? -6.286 -0.441 15.479 1.00 96.44 179 ILE A O 1
ATOM 1362 N N . ILE A 1 180 ? -6.171 -0.360 13.228 1.00 96.06 180 ILE A N 1
ATOM 1363 C CA . ILE A 1 180 ? -6.901 -1.617 13.006 1.00 96.06 180 ILE A CA 1
ATOM 1364 C C . ILE A 1 180 ? -6.181 -2.776 13.698 1.00 96.06 180 ILE A C 1
ATOM 1366 O O . ILE A 1 180 ? -6.798 -3.449 14.518 1.00 96.06 180 ILE A O 1
ATOM 1370 N N . GLU A 1 181 ? -4.878 -2.959 13.454 1.00 95.25 181 GLU A N 1
ATOM 1371 C CA . GLU A 1 181 ? -4.106 -4.027 14.106 1.00 95.25 181 GLU A CA 1
ATOM 1372 C C . GLU A 1 181 ? -4.093 -3.871 15.636 1.00 95.25 181 GLU A C 1
ATOM 1374 O O . GLU A 1 181 ? -4.186 -4.850 16.375 1.00 95.25 181 GLU A O 1
ATOM 1379 N N . THR A 1 182 ? -4.017 -2.640 16.145 1.00 95.31 182 THR A N 1
ATOM 1380 C CA . THR A 1 182 ? -4.064 -2.386 17.590 1.00 95.31 182 THR A CA 1
ATOM 1381 C C . THR A 1 182 ? -5.379 -2.873 18.199 1.00 95.31 182 THR A C 1
ATOM 1383 O O . THR A 1 182 ? -5.365 -3.517 19.248 1.00 95.31 182 THR A O 1
ATOM 1386 N N . VAL A 1 183 ? -6.513 -2.598 17.553 1.00 94.75 183 VAL A N 1
ATOM 1387 C CA . VAL A 1 183 ? -7.827 -3.025 18.051 1.00 94.75 183 VAL A CA 1
ATOM 1388 C C . VAL A 1 183 ? -7.989 -4.544 17.944 1.00 94.75 183 VAL A C 1
ATOM 1390 O O . VAL A 1 183 ? -8.361 -5.190 18.922 1.00 94.75 183 VAL A O 1
ATOM 1393 N N . THR A 1 184 ? -7.644 -5.139 16.805 1.00 93.25 184 THR A N 1
ATOM 1394 C CA . THR A 1 184 ? -7.894 -6.570 16.586 1.00 93.25 184 THR A CA 1
ATOM 1395 C C . THR A 1 184 ? -6.889 -7.468 17.304 1.00 93.25 184 THR A C 1
ATOM 1397 O O . THR A 1 184 ? -7.283 -8.469 17.885 1.00 93.25 184 THR A O 1
ATOM 1400 N N . GLU A 1 185 ? -5.599 -7.121 17.313 1.00 92.00 185 GLU A N 1
ATOM 1401 C CA . GLU A 1 185 ? -4.534 -8.002 17.822 1.00 92.00 185 GLU A CA 1
ATOM 1402 C C . GLU A 1 185 ? -4.049 -7.609 19.220 1.00 92.00 185 GLU A C 1
ATOM 1404 O O . GLU A 1 185 ? -3.799 -8.471 20.061 1.00 92.00 185 GLU A O 1
ATOM 1409 N N . LYS A 1 186 ? -3.880 -6.307 19.499 1.00 91.12 186 LYS A N 1
ATOM 1410 C CA . LYS A 1 186 ? -3.354 -5.859 20.807 1.00 91.12 186 LYS A CA 1
ATOM 1411 C C . LYS A 1 186 ? -4.441 -5.785 21.870 1.00 91.12 186 LYS A C 1
ATOM 1413 O O . LYS A 1 186 ? -4.172 -6.112 23.023 1.00 91.12 186 LYS A O 1
ATOM 1418 N N . MET A 1 187 ? -5.643 -5.350 21.498 1.00 93.56 187 MET A N 1
ATOM 1419 C CA . MET A 1 187 ? -6.807 -5.352 22.387 1.00 93.56 187 MET A CA 1
ATOM 1420 C C . MET A 1 187 ? -7.574 -6.675 22.336 1.00 93.56 187 MET A C 1
ATOM 1422 O O . MET A 1 187 ? -8.232 -7.009 23.319 1.00 93.56 187 MET A O 1
ATOM 1426 N N . GLY A 1 188 ? -7.489 -7.421 21.227 1.00 91.88 188 GLY A N 1
ATOM 1427 C CA . GLY A 1 188 ? -8.283 -8.636 21.024 1.00 91.88 188 GLY A CA 1
ATOM 1428 C C . GLY A 1 188 ? -9.782 -8.352 20.894 1.00 91.88 188 GLY A C 1
ATOM 1429 O O . GLY A 1 188 ? -10.595 -9.209 21.242 1.00 91.88 188 GLY A O 1
ATOM 1430 N N . ASP A 1 189 ? -10.157 -7.136 20.481 1.00 92.69 189 ASP A N 1
ATOM 1431 C CA . ASP A 1 189 ? -11.550 -6.699 20.428 1.00 92.69 189 ASP A CA 1
ATOM 1432 C C . ASP A 1 189 ? -12.086 -6.750 18.997 1.00 92.69 189 ASP A C 1
ATOM 1434 O O . ASP A 1 189 ? -11.684 -5.975 18.131 1.00 92.69 189 ASP A O 1
ATOM 1438 N N . HIS A 1 190 ? -13.033 -7.660 18.781 1.00 93.19 190 HIS A N 1
ATOM 1439 C CA . HIS A 1 190 ? -13.684 -7.895 17.494 1.00 93.19 190 HIS A CA 1
ATOM 1440 C C . HIS A 1 190 ? -15.109 -7.327 17.423 1.00 93.19 190 HIS A C 1
ATOM 1442 O O . HIS A 1 190 ? -15.833 -7.545 16.451 1.00 93.19 190 HIS A O 1
ATOM 1448 N N . SER A 1 191 ? -15.556 -6.596 18.451 1.00 94.12 191 SER A N 1
ATOM 1449 C CA . SER A 1 191 ? -16.919 -6.047 18.510 1.00 94.12 191 SER A CA 1
ATOM 1450 C C . SER A 1 191 ? -17.181 -4.950 17.471 1.00 94.12 191 SER A C 1
ATOM 1452 O O . SER A 1 191 ? -18.333 -4.712 17.104 1.00 94.12 191 SER A O 1
ATOM 1454 N N . VAL A 1 192 ? -16.118 -4.318 16.966 1.00 95.06 192 VAL A N 1
ATOM 1455 C CA . VAL A 1 192 ? -16.154 -3.233 15.970 1.00 95.06 192 VAL A CA 1
ATOM 1456 C C . VAL A 1 192 ? -15.611 -3.652 14.597 1.00 95.06 192 VAL A C 1
ATOM 1458 O O . VAL A 1 192 ? -15.428 -2.809 13.715 1.00 95.06 192 VAL A O 1
ATOM 1461 N N . ASP A 1 193 ? -15.386 -4.953 14.381 1.00 94.25 193 ASP A N 1
ATOM 1462 C CA . ASP A 1 193 ? -14.885 -5.497 13.113 1.00 94.25 193 ASP A CA 1
ATOM 1463 C C . ASP A 1 193 ? -15.675 -5.010 11.885 1.00 94.25 193 ASP A C 1
ATOM 1465 O O . ASP A 1 193 ? -15.035 -4.620 10.909 1.00 94.25 193 ASP A O 1
ATOM 1469 N N . PRO A 1 194 ? -17.025 -4.932 11.881 1.00 94.19 194 PRO A N 1
ATOM 1470 C CA . PRO A 1 194 ? -17.763 -4.454 10.709 1.00 94.19 194 PRO A CA 1
ATOM 1471 C C . PRO A 1 194 ? -17.336 -3.055 10.240 1.00 94.19 194 PRO A C 1
ATOM 1473 O O . PRO A 1 194 ? -17.270 -2.797 9.036 1.00 94.19 194 PRO A O 1
ATOM 1476 N N . GLN A 1 195 ? -17.021 -2.155 11.175 1.00 95.94 195 GLN A N 1
ATOM 1477 C CA . GLN A 1 195 ? -16.567 -0.798 10.879 1.00 95.94 195 GLN A CA 1
ATOM 1478 C C . GLN A 1 195 ? -15.097 -0.776 10.442 1.00 95.94 195 GLN A C 1
ATOM 1480 O O . GLN A 1 195 ? -14.751 -0.015 9.538 1.00 95.94 195 GLN A O 1
ATOM 1485 N N . LEU A 1 196 ? -14.244 -1.631 11.018 1.00 95.19 196 LEU A N 1
ATOM 1486 C CA . LEU A 1 196 ? -12.827 -1.730 10.646 1.00 95.19 196 LEU A CA 1
ATOM 1487 C C . LEU A 1 196 ? -12.626 -2.387 9.271 1.00 95.19 196 LEU A C 1
ATOM 1489 O O . LEU A 1 196 ? -11.839 -1.895 8.461 1.00 95.19 196 LEU A O 1
ATOM 1493 N N . LEU A 1 197 ? -13.380 -3.446 8.964 1.00 93.62 197 LEU A N 1
ATOM 1494 C CA . LEU A 1 197 ? -13.340 -4.165 7.683 1.00 93.62 197 LEU A CA 1
ATOM 1495 C C . LEU A 1 197 ? -13.653 -3.245 6.494 1.00 93.62 197 LEU A C 1
AT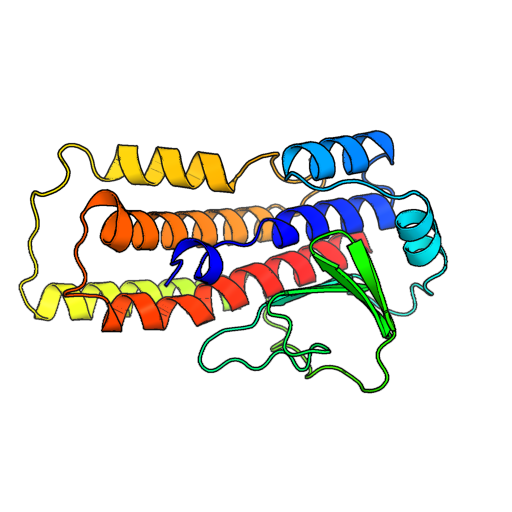OM 1497 O O . LEU A 1 197 ? -13.058 -3.369 5.421 1.00 93.62 197 LEU A O 1
ATOM 1501 N N . ALA A 1 198 ? -14.549 -2.272 6.683 1.00 93.19 198 ALA A N 1
ATOM 1502 C CA . ALA A 1 198 ? -14.897 -1.291 5.657 1.00 93.19 198 ALA A CA 1
ATOM 1503 C C . ALA A 1 198 ? -13.715 -0.376 5.262 1.00 93.19 198 ALA A C 1
ATOM 1505 O O . ALA A 1 198 ? -13.680 0.161 4.147 1.00 93.19 198 ALA A O 1
ATOM 1506 N N . LEU A 1 199 ? -12.721 -0.207 6.142 1.00 95.94 199 LEU A N 1
ATOM 1507 C CA . LEU A 1 199 ? -11.548 0.636 5.895 1.00 95.94 199 LEU A CA 1
ATOM 1508 C C . LEU A 1 199 ? -10.513 -0.043 4.994 1.00 95.94 199 LEU A C 1
ATOM 1510 O O . LEU A 1 199 ? -9.764 0.648 4.304 1.00 95.94 199 LEU A O 1
ATOM 1514 N N . TRP A 1 200 ? -10.495 -1.376 4.927 1.00 94.94 200 TRP A N 1
ATOM 1515 C CA . TRP A 1 200 ? -9.462 -2.136 4.215 1.00 94.94 200 TRP A CA 1
ATOM 1516 C C . TRP A 1 200 ? -9.344 -1.754 2.737 1.00 94.94 200 TRP A C 1
ATOM 1518 O O . TRP A 1 200 ? -8.243 -1.558 2.222 1.00 94.94 200 TRP A O 1
ATOM 1528 N N . ARG A 1 201 ? -10.482 -1.572 2.050 1.00 93.75 201 ARG A N 1
ATOM 1529 C CA . ARG A 1 201 ? -10.498 -1.105 0.653 1.00 93.75 201 ARG A CA 1
ATOM 1530 C C . ARG A 1 201 ? -9.851 0.275 0.513 1.00 93.75 201 ARG A C 1
ATOM 1532 O O . ARG A 1 201 ? -9.089 0.489 -0.423 1.00 93.75 201 ARG A O 1
ATOM 1539 N N . HIS A 1 202 ? -10.139 1.191 1.431 1.00 95.44 202 HIS A N 1
ATOM 1540 C CA . HIS A 1 202 ? -9.659 2.571 1.377 1.00 95.44 202 HIS A CA 1
ATOM 1541 C C . HIS A 1 202 ? -8.156 2.662 1.654 1.00 95.44 202 HIS A C 1
ATOM 1543 O O . HIS A 1 202 ? -7.465 3.431 0.991 1.00 95.44 202 HIS A O 1
ATOM 1549 N N . ILE A 1 203 ? -7.640 1.823 2.559 1.00 96.12 203 ILE A N 1
ATOM 1550 C CA . ILE A 1 203 ? -6.198 1.677 2.783 1.00 96.12 203 ILE A CA 1
ATOM 1551 C C . ILE A 1 203 ? -5.523 1.214 1.492 1.00 96.12 203 ILE A C 1
ATOM 1553 O O . ILE A 1 203 ? -4.628 1.897 1.002 1.00 96.12 203 ILE A O 1
ATOM 1557 N N . ARG A 1 204 ? -5.984 0.113 0.881 1.00 94.88 204 ARG A N 1
ATOM 1558 C CA . ARG A 1 204 ? -5.402 -0.390 -0.377 1.00 94.88 204 ARG A CA 1
ATOM 1559 C C . ARG A 1 204 ? -5.418 0.661 -1.485 1.00 94.88 204 ARG A C 1
ATOM 1561 O O . ARG A 1 204 ? -4.402 0.859 -2.142 1.00 94.88 204 ARG A O 1
ATOM 1568 N N . ILE A 1 205 ? -6.538 1.363 -1.660 1.00 94.81 205 ILE A N 1
ATOM 1569 C CA . ILE A 1 205 ? -6.665 2.446 -2.643 1.00 94.81 205 ILE A CA 1
ATOM 1570 C C . ILE A 1 205 ? -5.636 3.555 -2.386 1.00 94.81 205 ILE A C 1
ATOM 1572 O O . ILE A 1 205 ? -4.967 3.980 -3.326 1.00 94.81 205 ILE A O 1
ATOM 1576 N N . ALA A 1 206 ? -5.459 3.986 -1.134 1.00 96.44 206 ALA A N 1
ATOM 1577 C CA . ALA A 1 206 ? -4.453 4.983 -0.771 1.00 96.44 206 ALA A CA 1
ATOM 1578 C C . ALA A 1 206 ? -3.029 4.524 -1.123 1.00 96.44 206 ALA A C 1
ATOM 1580 O O . ALA A 1 206 ? -2.274 5.282 -1.735 1.00 96.44 206 ALA A O 1
ATOM 1581 N N . ARG A 1 207 ? -2.686 3.267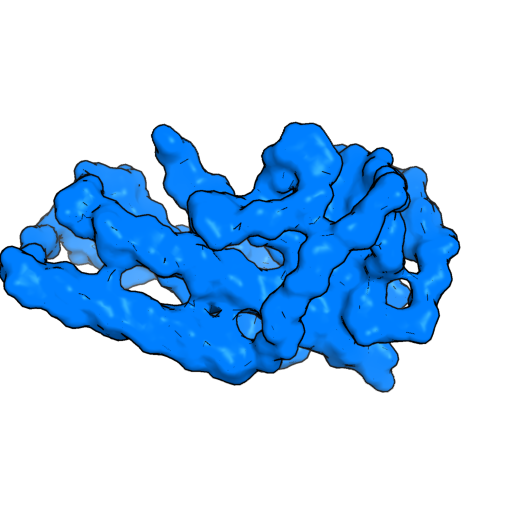 -0.819 1.00 96.06 207 ARG A N 1
ATOM 1582 C CA . ARG A 1 207 ? -1.378 2.680 -1.158 1.00 96.06 207 ARG A CA 1
ATOM 1583 C C . ARG A 1 207 ? -1.154 2.618 -2.676 1.00 96.06 207 ARG A C 1
ATOM 1585 O O . ARG A 1 207 ? -0.137 3.095 -3.172 1.00 96.06 207 ARG A O 1
ATOM 1592 N N . MET A 1 208 ? -2.123 2.101 -3.433 1.00 95.75 208 MET A N 1
ATOM 1593 C CA . MET A 1 208 ? -2.026 1.988 -4.897 1.00 95.75 208 MET A CA 1
ATOM 1594 C C . MET A 1 208 ? -1.948 3.360 -5.589 1.00 95.75 208 MET A C 1
ATOM 1596 O O . MET A 1 208 ? -1.136 3.548 -6.500 1.00 95.75 208 MET A O 1
ATOM 1600 N N . ALA A 1 209 ? -2.743 4.336 -5.139 1.00 96.31 209 ALA A N 1
ATOM 1601 C CA . ALA A 1 209 ? -2.720 5.705 -5.657 1.00 96.31 209 ALA A CA 1
ATOM 1602 C C . ALA A 1 209 ? -1.397 6.417 -5.337 1.00 96.31 209 ALA A C 1
ATOM 1604 O O . ALA A 1 209 ? -0.852 7.118 -6.188 1.00 96.31 209 ALA A O 1
ATOM 1605 N N . GLY A 1 210 ? -0.848 6.208 -4.136 1.00 96.62 210 GLY A N 1
ATOM 1606 C CA . GLY A 1 210 ? 0.449 6.757 -3.748 1.00 96.62 210 GLY A CA 1
ATOM 1607 C C . GLY A 1 210 ? 1.596 6.229 -4.612 1.00 96.62 210 GLY A C 1
ATOM 1608 O O . GLY A 1 210 ? 2.399 7.030 -5.087 1.00 96.62 210 GLY A O 1
ATOM 1609 N N . VAL A 1 211 ? 1.648 4.914 -4.876 1.00 96.94 211 VAL A N 1
ATOM 1610 C CA . VAL A 1 211 ? 2.672 4.313 -5.758 1.00 96.94 211 VAL A CA 1
ATOM 1611 C C . VAL A 1 211 ? 2.524 4.828 -7.183 1.00 96.94 211 VAL A C 1
ATOM 1613 O O . VAL A 1 211 ? 3.499 5.272 -7.778 1.00 96.94 211 VAL A O 1
ATOM 1616 N N . THR A 1 212 ? 1.295 4.842 -7.700 1.00 95.62 212 THR A N 1
ATOM 1617 C CA . THR A 1 212 ? 0.984 5.374 -9.033 1.00 95.62 212 THR A CA 1
ATOM 1618 C C . THR A 1 212 ? 1.446 6.825 -9.178 1.00 95.62 212 THR A C 1
ATOM 1620 O O . THR A 1 212 ? 2.100 7.177 -10.156 1.00 95.62 212 THR A O 1
ATOM 1623 N N . TYR A 1 213 ? 1.150 7.672 -8.191 1.00 96.25 213 TYR A N 1
ATOM 1624 C CA . TYR A 1 213 ? 1.581 9.065 -8.200 1.00 96.25 213 TYR A CA 1
ATOM 1625 C C . TYR A 1 213 ? 3.103 9.198 -8.125 1.00 96.25 213 TYR A C 1
ATOM 1627 O O . TYR A 1 213 ? 3.673 9.969 -8.889 1.00 96.25 213 TYR A O 1
ATOM 1635 N N . ALA A 1 214 ? 3.763 8.436 -7.246 1.00 96.62 214 ALA A N 1
ATOM 1636 C CA . ALA A 1 214 ? 5.221 8.427 -7.162 1.00 96.62 214 ALA A CA 1
ATOM 1637 C C . ALA A 1 214 ? 5.851 8.035 -8.504 1.00 96.62 214 ALA A C 1
ATOM 1639 O O . ALA A 1 214 ? 6.751 8.720 -8.976 1.00 96.62 214 ALA A O 1
ATOM 1640 N N . ALA A 1 215 ? 5.314 7.009 -9.165 1.00 95.38 215 ALA A N 1
ATOM 1641 C CA . ALA A 1 215 ? 5.787 6.559 -10.467 1.00 95.38 215 ALA A CA 1
ATOM 1642 C C . ALA A 1 215 ? 5.639 7.607 -11.573 1.00 95.38 215 ALA A C 1
ATOM 1644 O O . ALA A 1 215 ? 6.526 7.740 -12.411 1.00 95.38 215 ALA A O 1
ATOM 1645 N N . VAL A 1 216 ? 4.536 8.358 -11.574 1.00 94.56 216 VAL A N 1
ATOM 1646 C CA . VAL A 1 216 ? 4.329 9.467 -12.517 1.00 94.56 216 VAL A CA 1
ATOM 1647 C C . VAL A 1 216 ? 5.286 10.625 -12.238 1.00 94.56 216 VAL A C 1
ATOM 1649 O O . VAL A 1 216 ? 5.776 11.231 -13.182 1.00 94.56 216 VAL A O 1
ATOM 1652 N N . GLU A 1 217 ? 5.546 10.952 -10.973 1.00 95.62 217 GLU A N 1
ATOM 1653 C CA . GLU A 1 217 ? 6.430 12.066 -10.609 1.00 95.62 217 GLU A CA 1
ATOM 1654 C C . GLU A 1 217 ? 7.906 11.743 -10.834 1.00 95.62 217 GLU A C 1
ATOM 1656 O O . GLU A 1 217 ? 8.634 12.618 -11.278 1.00 95.62 217 GLU A O 1
ATOM 1661 N N . PHE A 1 218 ? 8.351 10.508 -10.581 1.00 95.31 218 PHE A N 1
ATOM 1662 C CA . PHE A 1 218 ? 9.731 10.097 -10.863 1.00 95.31 218 PHE A CA 1
ATOM 1663 C C . PHE A 1 218 ? 10.073 10.135 -12.356 1.00 95.31 218 PHE A C 1
ATOM 1665 O O . PHE A 1 218 ? 11.236 10.317 -12.703 1.00 95.31 218 PHE A O 1
ATOM 1672 N N . ALA A 1 219 ? 9.065 9.970 -13.216 1.00 92.44 219 ALA A N 1
ATOM 1673 C CA . ALA A 1 219 ? 9.203 10.023 -14.667 1.00 92.44 219 ALA A CA 1
ATOM 1674 C C . ALA A 1 219 ? 9.316 11.450 -15.238 1.00 92.44 219 ALA A C 1
ATOM 1676 O O . ALA A 1 219 ? 9.519 11.597 -16.444 1.00 92.44 219 ALA A O 1
ATOM 1677 N N . ARG A 1 220 ? 9.097 12.483 -14.414 1.00 89.88 220 ARG A N 1
ATOM 1678 C CA . ARG A 1 220 ? 9.154 13.898 -14.813 1.00 89.88 220 ARG A CA 1
ATOM 1679 C C . ARG A 1 220 ? 10.550 14.467 -14.624 1.00 89.88 220 ARG A C 1
ATOM 1681 O O . ARG A 1 220 ? 10.933 15.284 -15.489 1.00 89.88 220 ARG A O 1
#

Foldseek 3Di:
DPLLLLQADLVLQLLLLLLCVLLPVDDPVVSQVQCVQSVEHDDPVLVVVLNPDDCPDPPQKFKFADDPPRQWPDPPSAGIWIHGHFFWTQGPNRDTGGDPDGTPDAPLDALVRLLVLLVVLVVVLVVVCVVVVDDDPLDPCLPVQLVVQLVVSQPPHHRPLFDPSLVVLLSVSSSLSSNLCCCCPVSVHCPSVVSSVSSSVSSSSSSRNSSRVRSNVSND

Secondary structure (DSSP, 8-state):
--SHHHH--THHHHHHHHHHHHTTSS-HHHHHHHHHHTT----HHHHHHHHTS---SS-SEEEEE-BTTB----GGG-SEEEEETTTEEE-GGG-EEE-SSPPPPP----HHHHHHHHHHHHHHHHHHHHHTT----S-S-HHHHHHHHHHHHTTT---TT--HHHHHHHHHHHHHHHHHHIIIIIS---TTHHHHHTTHHHHHHHHHHHHHHHHHHHT-

pLDDT: mean 92.01, std 5.68, range [66.19, 98.38]